Protein AF-A0A955Z9V7-F1 (afdb_monomer)

Foldseek 3Di:
DDPVDDPVNDDPDDDPPDDDDDDDDLQNDPVSLVVVLLVVLVCQLVPDFAKWWADPQLRDIHDGVHDPVNVLVVVVVSLVVQLVVLLVVLCVVQVVVLVVLVVVLVVLVVQLVVLVVVLVVLVVVVVPPDDDDDDDDPPDDDDDDDDDDPPDPVVVSVVVSVVSVVSSVVSVVSSVVSVVVSVVSVVVSVVSSVVSNPDDNSVPDDIDIDTGGADSVRDDDPDDHDDDDDDD

Solvent-accessible surface area (backbone atoms only — not comparable to full-atom values): 14233 Å² total; per-residue (Å²): 139,77,69,94,68,52,79,87,74,57,73,96,67,79,62,91,89,66,82,78,84,81,64,62,72,67,74,63,37,73,68,45,47,61,51,48,47,53,52,47,53,54,48,44,39,74,74,42,58,51,69,23,46,30,38,76,90,76,72,43,68,41,55,89,84,55,53,67,69,59,44,33,52,52,43,45,49,52,56,46,54,54,31,51,54,40,42,48,52,49,47,64,66,41,51,64,53,51,51,57,43,50,53,48,34,53,53,31,49,52,48,32,54,49,41,50,51,52,47,54,48,54,56,53,62,46,73,79,66,67,95,73,86,91,75,86,74,94,70,87,84,88,85,88,80,91,81,78,94,69,92,73,62,61,70,58,49,55,52,47,55,55,46,45,54,52,52,33,51,51,34,45,52,52,29,53,52,42,47,52,53,44,54,52,51,52,50,53,48,49,54,51,46,52,58,38,65,66,67,83,56,49,87,72,58,79,65,46,83,43,74,49,56,49,54,89,86,67,63,85,84,90,80,73,79,91,82,85,78,88,78,134

Structure (mmCIF, N/CA/C/O backbone):
data_AF-A0A955Z9V7-F1
#
_entry.id   AF-A0A955Z9V7-F1
#
loop_
_atom_site.group_PDB
_atom_site.id
_atom_site.type_symbol
_atom_site.label_atom_id
_atom_site.label_alt_id
_atom_site.label_comp_id
_atom_site.label_asym_id
_atom_site.label_entity_id
_atom_site.label_seq_id
_atom_site.pdbx_PDB_ins_code
_atom_site.Cartn_x
_atom_site.Cartn_y
_atom_site.Cartn_z
_atom_site.occupancy
_atom_site.B_iso_or_equiv
_atom_site.auth_seq_id
_atom_site.auth_comp_id
_atom_site.auth_asym_id
_atom_site.auth_atom_id
_atom_site.pdbx_PDB_model_num
ATOM 1 N N . TRP A 1 1 ? 17.899 8.033 -32.062 1.00 39.47 1 TRP A N 1
ATOM 2 C CA . TRP A 1 1 ? 18.417 7.803 -33.422 1.00 39.47 1 TRP A CA 1
ATOM 3 C C . TRP A 1 1 ? 17.527 6.792 -34.118 1.00 39.47 1 TRP A C 1
ATOM 5 O O . TRP A 1 1 ? 17.771 5.601 -34.023 1.00 39.47 1 TRP A O 1
ATOM 15 N N . VAL A 1 2 ? 16.467 7.263 -34.768 1.00 42.81 2 VAL A N 1
ATOM 16 C CA . VAL A 1 2 ? 15.769 6.484 -35.791 1.00 42.81 2 VAL A CA 1
ATOM 17 C C . VAL A 1 2 ? 15.951 7.304 -37.054 1.00 42.81 2 VAL A C 1
ATOM 19 O O . VAL A 1 2 ? 15.225 8.260 -37.296 1.00 42.81 2 VAL A O 1
ATOM 22 N N . SER A 1 3 ? 16.998 7.007 -37.821 1.00 51.91 3 SER A N 1
ATOM 23 C CA . SER A 1 3 ? 16.911 7.293 -39.247 1.00 51.91 3 SER A CA 1
ATOM 24 C C . SER A 1 3 ? 15.710 6.490 -39.739 1.00 51.91 3 SER A C 1
ATOM 26 O O . SER A 1 3 ? 15.678 5.286 -39.498 1.00 51.91 3 SER A O 1
ATOM 28 N N . GLY A 1 4 ? 14.730 7.110 -40.399 1.00 59.91 4 GLY A N 1
ATOM 29 C CA . GLY A 1 4 ? 13.539 6.439 -40.953 1.00 59.91 4 GLY A CA 1
ATOM 30 C C . GLY A 1 4 ? 13.832 5.374 -42.027 1.00 59.91 4 GLY A C 1
ATOM 31 O O . GLY A 1 4 ? 12.947 4.994 -42.783 1.00 59.91 4 GLY A O 1
ATOM 32 N N . LEU A 1 5 ? 15.073 4.897 -42.125 1.00 69.75 5 LEU A N 1
ATOM 33 C CA . LEU A 1 5 ? 15.491 3.762 -42.928 1.00 69.75 5 LEU A CA 1
ATOM 34 C C . LEU A 1 5 ? 15.534 2.511 -42.043 1.00 69.75 5 LEU A C 1
ATOM 36 O O . LEU A 1 5 ? 16.483 2.300 -41.288 1.00 69.75 5 LEU A O 1
ATOM 40 N N . ALA A 1 6 ? 14.497 1.684 -42.142 1.00 76.50 6 ALA A N 1
ATOM 41 C CA . ALA A 1 6 ? 14.527 0.324 -41.629 1.00 76.50 6 ALA A CA 1
ATOM 42 C C . ALA A 1 6 ? 15.306 -0.583 -42.596 1.00 76.50 6 ALA A C 1
ATOM 44 O O . ALA A 1 6 ? 15.448 -0.266 -43.774 1.00 76.50 6 ALA A O 1
ATOM 45 N N . ALA A 1 7 ? 15.779 -1.740 -42.123 1.00 77.69 7 ALA A N 1
ATOM 46 C CA . ALA A 1 7 ? 16.506 -2.690 -42.972 1.00 77.69 7 ALA A CA 1
ATOM 47 C C . ALA A 1 7 ? 15.694 -3.121 -44.210 1.00 77.69 7 ALA A C 1
ATOM 49 O O . ALA A 1 7 ? 16.264 -3.286 -45.279 1.00 77.69 7 ALA A O 1
ATOM 50 N N . HIS A 1 8 ? 14.366 -3.224 -44.091 1.00 80.44 8 HIS A N 1
ATOM 51 C CA . HIS A 1 8 ? 13.479 -3.553 -45.212 1.00 80.44 8 HIS A CA 1
ATOM 52 C C . HIS A 1 8 ? 13.287 -2.403 -46.218 1.00 80.44 8 HIS A C 1
ATOM 54 O O . HIS A 1 8 ? 12.743 -2.629 -47.290 1.00 80.44 8 HIS A O 1
ATOM 60 N N . HIS A 1 9 ? 13.730 -1.179 -45.904 1.00 80.50 9 HIS A N 1
ATOM 61 C CA . HIS A 1 9 ? 13.785 -0.074 -46.869 1.00 80.50 9 HIS A CA 1
ATOM 62 C C . HIS A 1 9 ? 15.030 -0.151 -47.774 1.00 80.50 9 HIS A C 1
ATOM 64 O O . HIS A 1 9 ? 15.176 0.666 -48.681 1.00 80.50 9 HIS A O 1
ATOM 70 N N . LEU A 1 10 ? 15.957 -1.081 -47.515 1.00 81.06 10 LEU A N 1
ATOM 71 C CA . LEU A 1 10 ? 17.170 -1.257 -48.310 1.00 81.06 10 LEU A CA 1
ATOM 72 C C . LEU A 1 10 ? 16.924 -2.277 -49.426 1.00 81.06 10 LEU A C 1
ATOM 74 O O . LEU A 1 10 ? 16.491 -3.396 -49.162 1.00 81.06 10 LEU A O 1
ATOM 78 N N . SER A 1 11 ? 17.253 -1.901 -50.662 1.00 80.25 11 SER A N 1
ATOM 79 C CA . SER A 1 11 ? 17.315 -2.833 -51.792 1.00 80.25 11 SER A CA 1
ATOM 80 C C . SER A 1 11 ? 18.667 -3.542 -51.813 1.00 80.25 11 SER A C 1
ATOM 82 O O . SER A 1 11 ? 19.709 -2.904 -51.642 1.00 80.25 11 SER A O 1
ATOM 84 N N . SER A 1 12 ? 18.656 -4.853 -52.055 1.00 80.25 12 SER A N 1
ATOM 85 C CA . SER A 1 12 ? 19.862 -5.628 -52.368 1.00 80.25 12 SER A CA 1
ATOM 86 C C . SER A 1 12 ? 20.331 -5.429 -53.809 1.00 80.25 12 SER A C 1
ATOM 88 O O . SER A 1 12 ? 21.481 -5.731 -54.119 1.00 80.25 12 SER A O 1
ATOM 90 N N . GLU A 1 13 ? 19.457 -4.922 -54.681 1.00 84.12 13 GLU A N 1
ATOM 91 C CA . GLU A 1 13 ? 19.758 -4.675 -56.087 1.00 84.12 13 GLU A CA 1
ATOM 92 C C . GLU A 1 13 ? 20.014 -3.188 -56.362 1.00 84.12 13 GLU A C 1
ATOM 94 O O . GLU A 1 13 ? 19.300 -2.320 -55.837 1.00 84.12 13 GLU A O 1
ATOM 99 N N . PRO A 1 14 ? 21.030 -2.872 -57.184 1.00 83.31 14 PRO A N 1
ATOM 100 C CA . PRO A 1 14 ? 21.334 -1.507 -57.579 1.00 83.31 14 PRO A CA 1
ATOM 101 C C . PRO A 1 14 ? 20.301 -0.970 -58.580 1.00 83.31 14 PRO A C 1
ATOM 103 O O . PRO A 1 14 ? 19.749 -1.716 -59.384 1.00 83.31 14 PRO A O 1
ATOM 106 N N . ALA A 1 15 ? 20.090 0.349 -58.596 1.00 84.31 15 ALA A N 1
ATOM 107 C CA . ALA A 1 15 ? 19.315 0.979 -59.665 1.00 84.31 15 ALA A CA 1
ATOM 108 C C . ALA A 1 15 ? 20.011 0.782 -61.035 1.00 84.31 15 ALA A C 1
ATOM 110 O O . ALA A 1 15 ? 21.248 0.772 -61.087 1.00 84.31 15 ALA A O 1
ATOM 111 N N . PRO A 1 16 ? 19.262 0.670 -62.150 1.00 85.94 16 PRO A N 1
ATOM 112 C CA . PRO A 1 16 ? 19.850 0.532 -63.480 1.00 85.94 16 PRO A CA 1
ATOM 113 C C . PRO A 1 16 ? 20.860 1.647 -63.782 1.00 85.94 16 PRO A C 1
ATOM 115 O O . PRO A 1 16 ? 20.573 2.828 -63.599 1.00 85.94 16 PRO A O 1
ATOM 118 N N . GLY A 1 17 ? 22.064 1.274 -64.222 1.00 85.88 17 GLY A N 1
ATOM 119 C CA . GLY A 1 17 ? 23.138 2.224 -64.538 1.00 85.88 17 GLY A CA 1
ATOM 120 C C . GLY A 1 17 ? 23.854 2.841 -63.327 1.00 85.88 17 GLY A C 1
ATOM 121 O O . GLY A 1 17 ? 24.733 3.686 -63.516 1.00 85.88 17 GLY A O 1
ATOM 122 N N . ALA A 1 18 ? 23.531 2.428 -62.095 1.00 85.88 18 ALA A N 1
ATOM 123 C CA . ALA A 1 18 ? 24.208 2.920 -60.901 1.00 85.88 18 ALA A CA 1
ATOM 124 C C . ALA A 1 18 ? 25.709 2.588 -60.923 1.00 85.88 18 ALA A C 1
ATOM 126 O O . ALA A 1 18 ? 26.124 1.463 -61.205 1.00 85.88 18 ALA A O 1
ATOM 127 N N . ARG A 1 19 ? 26.532 3.582 -60.579 1.00 86.00 19 ARG A N 1
ATOM 128 C CA . ARG A 1 19 ? 27.978 3.424 -60.393 1.00 86.00 19 ARG A CA 1
ATOM 129 C C . ARG A 1 19 ? 28.315 3.520 -58.914 1.00 86.00 19 ARG A C 1
ATOM 131 O O . ARG A 1 19 ? 27.796 4.377 -58.203 1.00 86.00 19 ARG A O 1
ATOM 138 N N . PHE A 1 20 ? 29.219 2.657 -58.469 1.00 86.69 20 PHE A N 1
ATOM 139 C CA . PHE A 1 20 ? 29.581 2.525 -57.064 1.00 86.69 20 PHE A CA 1
ATOM 140 C C . PHE A 1 20 ? 31.005 3.003 -56.826 1.00 86.69 20 PHE A C 1
ATOM 142 O O . PHE A 1 20 ? 31.918 2.721 -57.600 1.00 86.69 20 PHE A O 1
ATOM 149 N N . VAL A 1 21 ? 31.204 3.703 -55.712 1.00 89.31 21 VAL A N 1
ATOM 150 C CA . VAL A 1 21 ? 32.551 3.965 -55.205 1.00 89.31 21 VAL A CA 1
ATOM 151 C C . VAL A 1 21 ? 33.104 2.657 -54.648 1.00 89.31 21 VAL A C 1
ATOM 153 O O . VAL A 1 21 ? 32.452 2.031 -53.809 1.00 89.31 21 VAL A O 1
ATOM 156 N N . VAL A 1 22 ? 34.298 2.263 -55.097 1.00 88.56 22 VAL A N 1
ATOM 157 C CA . VAL A 1 22 ? 34.973 1.050 -54.618 1.00 88.56 22 VAL A CA 1
ATOM 158 C C . VAL A 1 22 ? 35.359 1.235 -53.145 1.00 88.56 22 VAL A C 1
ATOM 160 O O . VAL A 1 22 ? 36.094 2.179 -52.826 1.00 88.56 22 VAL A O 1
ATOM 163 N N . PRO A 1 23 ? 34.886 0.366 -52.234 1.00 88.50 23 PRO A N 1
ATOM 164 C CA . PRO A 1 23 ? 35.251 0.452 -50.831 1.00 88.50 23 PRO A CA 1
ATOM 165 C C . PRO A 1 23 ? 36.739 0.145 -50.659 1.00 88.50 23 PRO A C 1
ATOM 167 O O . PRO A 1 23 ? 37.291 -0.732 -51.319 1.00 88.50 23 PRO A O 1
ATOM 170 N N . LYS A 1 24 ? 37.401 0.869 -49.755 1.00 91.06 24 LYS A N 1
ATOM 171 C CA . LYS A 1 24 ? 38.828 0.692 -49.457 1.00 91.06 24 LYS A CA 1
ATOM 172 C C . LYS A 1 24 ? 39.034 0.208 -48.025 1.00 91.06 24 LYS A C 1
ATOM 174 O O . LYS A 1 24 ? 38.231 0.491 -47.134 1.00 91.06 24 LYS A O 1
ATOM 179 N N . GLY A 1 25 ? 40.150 -0.484 -47.800 1.00 92.19 25 GLY A N 1
ATOM 180 C CA . GLY A 1 25 ? 40.580 -0.914 -46.471 1.00 92.19 25 GLY A CA 1
ATOM 181 C C . GLY A 1 25 ? 39.544 -1.799 -45.776 1.00 92.19 25 GLY A C 1
ATOM 182 O O . GLY A 1 25 ? 39.013 -2.735 -46.370 1.00 92.19 25 GLY A O 1
ATOM 183 N N . ALA A 1 26 ? 39.234 -1.491 -44.514 1.00 90.31 26 ALA A N 1
ATOM 184 C CA . ALA A 1 26 ? 38.332 -2.302 -43.696 1.00 90.31 26 ALA A CA 1
ATOM 185 C C . ALA A 1 26 ? 36.910 -2.432 -44.277 1.00 90.31 26 ALA A C 1
ATOM 187 O O . ALA A 1 26 ? 36.264 -3.446 -44.024 1.00 90.31 26 ALA A O 1
ATOM 188 N N . LEU A 1 27 ? 36.450 -1.466 -45.085 1.00 90.31 27 LEU A N 1
ATOM 189 C CA . LEU A 1 27 ? 35.140 -1.497 -45.751 1.00 90.31 27 LEU A CA 1
ATOM 190 C C . LEU A 1 27 ? 35.046 -2.571 -46.848 1.00 90.31 27 LEU A C 1
ATOM 192 O O . LEU A 1 27 ? 33.950 -2.972 -47.213 1.00 90.31 27 LEU A O 1
ATOM 196 N N . ALA A 1 28 ? 36.176 -3.044 -47.378 1.00 90.00 28 ALA A N 1
ATOM 197 C CA . ALA A 1 28 ? 36.208 -4.102 -48.391 1.00 90.00 28 ALA A CA 1
ATOM 198 C C . ALA A 1 28 ? 36.307 -5.518 -47.787 1.00 90.00 28 ALA A C 1
ATOM 200 O O . ALA A 1 28 ? 36.283 -6.504 -48.516 1.00 90.00 28 ALA A O 1
ATOM 201 N N . SER A 1 29 ? 36.443 -5.643 -46.461 1.00 91.62 29 SER A N 1
ATOM 202 C CA . SER A 1 29 ? 36.695 -6.924 -45.791 1.00 91.62 29 SER A CA 1
ATOM 203 C C . SER A 1 29 ? 35.468 -7.426 -45.036 1.00 91.62 29 SER A C 1
ATOM 205 O O . SER A 1 29 ? 35.035 -6.814 -44.059 1.00 91.62 29 SER A O 1
ATOM 207 N N . ALA A 1 30 ? 34.964 -8.604 -45.411 1.00 88.31 30 ALA A N 1
ATOM 208 C CA . ALA A 1 30 ? 33.840 -9.259 -44.733 1.00 88.31 30 ALA A CA 1
ATOM 209 C C . ALA A 1 30 ? 34.104 -9.505 -43.230 1.00 88.31 30 ALA A C 1
ATOM 211 O O . ALA A 1 30 ? 33.204 -9.371 -42.398 1.00 88.31 30 ALA A O 1
ATOM 212 N N . LYS A 1 31 ? 35.360 -9.790 -42.849 1.00 92.19 31 LYS A N 1
ATOM 213 C CA . LYS A 1 31 ? 35.763 -10.001 -41.445 1.00 92.19 31 LYS A CA 1
ATOM 214 C C . LYS A 1 31 ? 35.558 -8.745 -40.586 1.00 92.19 31 LYS A C 1
ATOM 216 O O . LYS A 1 31 ? 35.252 -8.857 -39.393 1.00 92.19 31 LYS A O 1
ATOM 221 N N . SER A 1 32 ? 35.689 -7.558 -41.181 1.00 94.31 32 SER A N 1
ATOM 222 C CA . SER A 1 32 ? 35.440 -6.286 -40.495 1.00 94.31 32 SER A CA 1
ATOM 223 C C . SER A 1 32 ? 33.987 -6.178 -40.039 1.00 94.31 32 SER A C 1
ATOM 225 O O . SER A 1 32 ? 33.748 -5.853 -38.882 1.00 94.31 32 SER A O 1
ATOM 227 N N . TYR A 1 33 ? 33.018 -6.546 -40.883 1.00 94.00 33 TYR A N 1
ATOM 228 C CA . TYR A 1 33 ? 31.585 -6.465 -40.564 1.00 94.00 33 TYR A CA 1
ATOM 229 C C . TYR A 1 33 ? 31.176 -7.419 -39.439 1.00 94.00 33 TYR A C 1
ATOM 231 O O . TYR A 1 33 ? 30.422 -7.030 -38.545 1.00 94.00 33 TYR A O 1
ATOM 239 N N . ALA A 1 34 ? 31.731 -8.636 -39.408 1.00 92.31 34 ALA A N 1
ATOM 240 C CA . ALA A 1 34 ? 31.527 -9.557 -38.287 1.00 92.31 34 ALA A CA 1
ATOM 241 C C . ALA A 1 34 ? 32.064 -8.973 -36.965 1.00 92.31 34 ALA A C 1
ATOM 243 O O . ALA A 1 34 ? 31.435 -9.099 -35.912 1.00 92.31 34 ALA A O 1
ATOM 244 N N . THR A 1 35 ? 33.211 -8.291 -37.023 1.00 94.88 35 THR A N 1
ATOM 245 C CA . THR A 1 35 ? 33.812 -7.617 -35.863 1.00 94.88 35 THR A CA 1
ATOM 246 C C . THR A 1 35 ? 32.972 -6.417 -35.423 1.00 94.88 35 THR A C 1
ATOM 248 O O . THR A 1 35 ? 32.638 -6.294 -34.245 1.00 94.88 35 THR A O 1
ATOM 251 N N . TRP A 1 36 ? 32.559 -5.564 -36.361 1.00 95.75 36 TRP A N 1
ATOM 252 C CA . TRP A 1 36 ? 31.725 -4.395 -36.088 1.00 95.75 36 TRP A CA 1
ATOM 253 C C . TRP A 1 36 ? 30.358 -4.767 -35.535 1.00 95.75 36 TRP A C 1
ATOM 255 O O . TRP A 1 36 ? 29.892 -4.099 -34.623 1.00 95.75 36 TRP A O 1
ATOM 265 N N . THR A 1 37 ? 29.756 -5.862 -35.997 1.00 93.75 37 THR A N 1
ATOM 266 C CA . THR A 1 37 ? 28.487 -6.375 -35.458 1.00 93.75 37 THR A CA 1
ATOM 267 C C . THR A 1 37 ? 28.606 -6.697 -33.966 1.00 93.75 37 THR A C 1
ATOM 269 O O . THR A 1 37 ? 27.778 -6.259 -33.166 1.00 93.75 37 THR A O 1
ATOM 272 N N . LYS A 1 38 ? 29.678 -7.390 -33.557 1.00 92.44 38 LYS A N 1
ATOM 273 C CA . LYS A 1 38 ? 29.943 -7.702 -32.140 1.00 92.44 38 LYS A CA 1
ATOM 274 C C . LYS A 1 38 ? 30.221 -6.443 -31.317 1.00 92.44 38 LYS A C 1
ATOM 276 O O . LYS A 1 38 ? 29.689 -6.290 -30.213 1.00 92.44 38 LYS A O 1
ATOM 281 N N . SER A 1 39 ? 31.027 -5.529 -31.854 1.00 92.94 39 SER A N 1
ATOM 282 C CA . SER A 1 39 ? 31.324 -4.249 -31.204 1.00 92.94 39 SER A CA 1
ATOM 283 C C . SER A 1 39 ? 30.074 -3.383 -31.058 1.00 92.94 39 SER A C 1
ATOM 285 O O . SER A 1 39 ? 29.872 -2.781 -30.006 1.00 92.94 39 SER A O 1
ATOM 287 N N . PHE A 1 40 ? 29.198 -3.372 -32.062 1.00 92.75 40 PHE A N 1
ATOM 288 C CA . PHE A 1 40 ? 27.941 -2.634 -32.045 1.00 92.75 40 PHE A CA 1
ATOM 289 C C . PHE A 1 40 ? 26.967 -3.206 -31.014 1.00 92.75 40 PHE A C 1
ATOM 291 O O . PHE A 1 40 ? 26.458 -2.451 -30.192 1.00 92.75 40 PHE A O 1
ATOM 298 N N . ALA A 1 41 ? 26.790 -4.531 -30.955 1.00 91.38 41 ALA A N 1
ATOM 299 C CA . ALA A 1 41 ? 25.999 -5.170 -29.899 1.00 91.38 41 ALA A CA 1
ATOM 300 C C . ALA A 1 41 ? 26.537 -4.825 -28.497 1.00 91.38 41 ALA A C 1
ATOM 302 O O . ALA A 1 41 ? 25.783 -4.467 -27.589 1.00 91.38 41 ALA A O 1
ATOM 303 N N . THR A 1 42 ? 27.862 -4.852 -28.327 1.00 91.81 42 THR A N 1
ATOM 304 C CA . THR A 1 42 ? 28.513 -4.468 -27.066 1.00 91.81 42 THR A CA 1
ATOM 305 C C . THR A 1 42 ? 28.246 -3.002 -26.724 1.00 91.81 42 THR A C 1
ATOM 307 O O . THR A 1 42 ? 27.887 -2.685 -25.591 1.00 91.81 42 THR A O 1
ATOM 310 N N . TRP A 1 43 ? 28.369 -2.102 -27.697 1.00 92.38 43 TRP A N 1
ATOM 311 C CA . TRP A 1 43 ? 28.069 -0.685 -27.521 1.00 92.38 43 TRP A CA 1
ATOM 312 C C . TRP A 1 43 ? 26.601 -0.451 -27.144 1.00 92.38 43 TRP A C 1
ATOM 314 O O . TRP A 1 43 ? 26.339 0.297 -26.199 1.00 92.38 43 TRP A O 1
ATOM 324 N N . LEU A 1 44 ? 25.658 -1.144 -27.796 1.00 90.69 44 LEU A N 1
ATOM 325 C CA . LEU A 1 44 ? 24.228 -1.070 -27.490 1.00 90.69 44 LEU A CA 1
ATOM 326 C C . LEU A 1 44 ? 23.951 -1.447 -26.031 1.00 90.69 44 LEU A C 1
ATOM 328 O O . LEU A 1 44 ? 23.286 -0.699 -25.325 1.00 90.69 44 LEU A O 1
ATOM 332 N N . THR A 1 45 ? 24.532 -2.540 -25.532 1.00 90.12 45 THR A N 1
ATOM 333 C CA . THR A 1 45 ? 24.328 -2.955 -24.127 1.00 90.12 45 THR A CA 1
ATOM 334 C C . THR A 1 45 ? 24.910 -1.988 -23.097 1.00 90.12 45 THR A C 1
ATOM 336 O O . THR A 1 45 ? 24.422 -1.903 -21.970 1.00 90.12 45 THR A O 1
ATOM 339 N N . ARG A 1 46 ? 25.952 -1.236 -23.465 1.00 89.06 46 ARG A N 1
ATOM 340 C CA . ARG A 1 46 ? 26.613 -0.283 -22.563 1.00 89.06 46 ARG A CA 1
ATOM 341 C C . ARG A 1 46 ? 25.928 1.076 -22.538 1.00 89.06 46 ARG A C 1
ATOM 343 O O . ARG A 1 46 ? 25.866 1.693 -21.470 1.00 89.06 46 ARG A O 1
ATOM 350 N N . THR A 1 47 ? 25.466 1.535 -23.698 1.00 88.38 47 THR A N 1
ATOM 351 C CA . THR A 1 47 ? 25.019 2.918 -23.915 1.00 88.38 47 THR A CA 1
ATOM 352 C C . THR A 1 47 ? 23.512 3.061 -24.017 1.00 88.38 47 THR A C 1
ATOM 354 O O . THR A 1 47 ? 22.991 4.096 -23.618 1.00 88.38 47 THR A O 1
ATOM 357 N N . GLN A 1 48 ? 22.809 2.041 -24.510 1.00 88.81 48 GLN A N 1
ATOM 358 C CA . GLN A 1 48 ? 21.362 2.090 -24.657 1.00 88.81 48 GLN A CA 1
ATOM 359 C C . GLN A 1 48 ? 20.668 1.536 -23.417 1.00 88.81 48 GLN A C 1
ATOM 361 O O . GLN A 1 48 ? 21.184 0.681 -22.693 1.00 88.81 48 GLN A O 1
ATOM 366 N N . GLY A 1 49 ? 19.460 2.028 -23.188 1.00 88.31 49 GLY A N 1
ATOM 367 C CA . GLY A 1 49 ? 18.563 1.558 -22.152 1.00 88.31 49 GLY A CA 1
ATOM 368 C C . GLY A 1 49 ? 17.210 2.233 -22.295 1.00 88.31 49 GLY A C 1
ATOM 369 O O . GLY A 1 49 ? 17.085 3.258 -22.964 1.00 88.31 49 GLY A O 1
ATOM 370 N N . ILE A 1 50 ? 16.203 1.643 -21.666 1.00 90.12 50 ILE A N 1
ATOM 371 C CA . ILE A 1 50 ? 14.859 2.209 -21.617 1.00 90.12 50 ILE A CA 1
ATOM 372 C C . ILE A 1 50 ? 14.729 2.941 -20.289 1.00 90.12 50 ILE A C 1
ATOM 374 O O . ILE A 1 50 ? 14.938 2.349 -19.224 1.00 90.12 50 ILE A O 1
ATOM 378 N N . ALA A 1 51 ? 14.430 4.236 -20.362 1.00 91.56 51 ALA A N 1
ATOM 379 C CA . ALA A 1 51 ? 14.060 5.016 -19.195 1.00 91.56 51 ALA A CA 1
ATOM 380 C C . ALA A 1 51 ? 12.701 4.519 -18.693 1.00 91.56 51 ALA A C 1
ATOM 382 O O . ALA A 1 51 ? 11.743 4.422 -19.458 1.00 91.56 51 ALA A O 1
ATOM 383 N N . ARG A 1 52 ? 12.640 4.168 -17.413 1.00 95.25 52 ARG A N 1
ATOM 384 C CA . ARG A 1 52 ? 11.421 3.759 -16.717 1.00 95.25 52 ARG A CA 1
ATOM 385 C C . ARG A 1 52 ? 11.223 4.674 -15.524 1.00 95.25 52 ARG A C 1
ATOM 387 O O . ARG A 1 52 ? 12.192 5.189 -14.97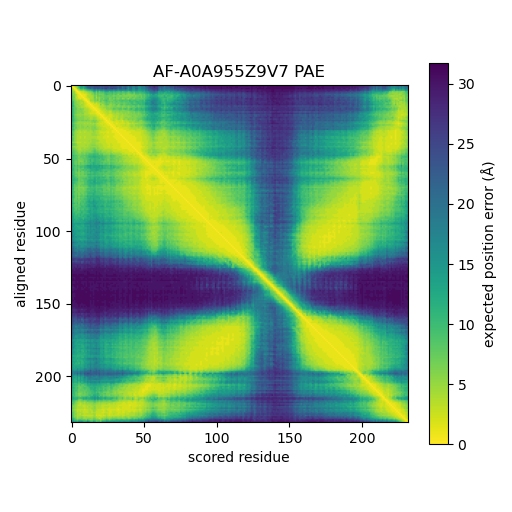1 1.00 95.25 52 ARG A O 1
ATOM 394 N N . LEU A 1 53 ? 9.979 4.849 -15.122 1.00 96.44 53 LEU A N 1
ATOM 395 C CA . LEU A 1 53 ? 9.628 5.615 -13.937 1.00 96.44 53 LEU A CA 1
ATOM 396 C C . LEU A 1 53 ? 9.555 4.667 -12.745 1.00 96.44 53 LEU A C 1
ATOM 398 O O . LEU A 1 53 ? 9.082 3.540 -12.870 1.00 96.44 53 LEU A O 1
ATOM 402 N N . LYS A 1 54 ? 10.029 5.103 -11.586 1.00 96.12 54 LYS A N 1
ATOM 403 C CA . LYS A 1 54 ? 9.994 4.337 -10.345 1.00 96.12 54 LYS A CA 1
ATOM 404 C C . LYS A 1 54 ? 9.295 5.150 -9.268 1.00 96.12 54 LYS A C 1
ATOM 406 O O . LYS A 1 54 ? 9.687 6.279 -8.985 1.00 96.12 54 LYS A O 1
ATOM 411 N N . SER A 1 55 ? 8.304 4.531 -8.637 1.00 95.94 55 SER A N 1
ATOM 412 C CA . SER A 1 55 ? 7.740 5.013 -7.383 1.00 95.94 55 SER A CA 1
ATOM 413 C C . SER A 1 55 ? 8.501 4.382 -6.225 1.00 95.94 55 SER A C 1
ATOM 415 O O . SER A 1 55 ? 8.560 3.156 -6.089 1.00 95.94 55 SER A O 1
ATOM 417 N N . LYS A 1 56 ? 9.094 5.219 -5.373 1.00 92.62 56 LYS A N 1
ATOM 418 C CA . LYS A 1 56 ? 9.731 4.749 -4.141 1.00 92.62 56 LYS A CA 1
ATOM 419 C C . LYS A 1 56 ? 8.695 4.398 -3.074 1.00 92.62 56 LYS A C 1
ATOM 421 O O . LYS A 1 56 ? 8.933 3.454 -2.326 1.00 92.62 56 LYS A O 1
ATOM 426 N N . ALA A 1 57 ? 7.573 5.121 -3.013 1.00 89.94 57 ALA A N 1
ATOM 427 C CA . ALA A 1 57 ? 6.547 4.897 -1.998 1.00 89.94 57 ALA A CA 1
ATOM 428 C C . ALA A 1 57 ? 5.842 3.548 -2.188 1.00 89.94 57 ALA A C 1
ATOM 430 O O . ALA A 1 57 ? 5.649 2.827 -1.214 1.00 89.94 57 ALA A O 1
ATOM 431 N N . PHE A 1 58 ? 5.532 3.187 -3.437 1.00 91.12 58 PHE A N 1
ATOM 432 C CA . PHE A 1 58 ? 4.846 1.932 -3.772 1.00 91.12 58 PHE A CA 1
ATOM 433 C C . PHE A 1 58 ? 5.798 0.815 -4.223 1.00 91.12 58 PHE A C 1
ATOM 435 O O . PHE A 1 58 ? 5.357 -0.287 -4.534 1.00 91.12 58 PHE A O 1
ATOM 442 N N . GLY A 1 59 ? 7.108 1.080 -4.311 1.00 92.88 59 GLY A N 1
ATOM 443 C CA . GLY A 1 59 ? 8.104 0.091 -4.748 1.00 92.88 59 GLY A CA 1
ATOM 444 C C . GLY A 1 59 ? 7.905 -0.413 -6.184 1.00 92.88 59 GLY A C 1
ATOM 445 O O . GLY A 1 59 ? 8.448 -1.454 -6.553 1.00 92.88 59 GLY A O 1
ATOM 446 N N . ALA A 1 60 ? 7.134 0.310 -6.996 1.00 94.88 60 ALA A N 1
ATOM 447 C CA . ALA A 1 60 ? 6.742 -0.090 -8.339 1.00 94.88 60 ALA A CA 1
ATOM 448 C C . ALA A 1 60 ? 7.590 0.606 -9.413 1.00 94.88 60 ALA A C 1
ATOM 450 O O . ALA A 1 60 ? 8.095 1.715 -9.223 1.00 94.88 60 ALA A O 1
ATOM 451 N N . VAL A 1 61 ? 7.720 -0.044 -10.571 1.00 96.31 61 VAL A N 1
ATOM 452 C CA . VAL A 1 61 ? 8.414 0.489 -11.752 1.00 96.31 61 VAL A CA 1
ATOM 453 C C . VAL A 1 61 ? 7.466 0.438 -12.952 1.00 96.31 61 VAL A C 1
ATOM 455 O O . VAL A 1 61 ? 6.722 -0.534 -13.107 1.00 96.31 61 VAL A O 1
ATOM 458 N N . SER A 1 62 ? 7.478 1.476 -13.788 1.00 96.94 62 SER A N 1
ATOM 459 C CA . SER A 1 62 ? 6.650 1.586 -14.993 1.00 96.94 62 SER A CA 1
ATOM 460 C C . SER A 1 62 ? 7.018 0.521 -16.014 1.00 96.94 62 SER A C 1
ATOM 462 O O . SER A 1 62 ? 8.176 0.134 -16.077 1.00 96.94 62 SER A O 1
ATOM 464 N N . GLU A 1 63 ? 6.113 0.056 -16.857 1.00 94.81 63 GLU A N 1
ATOM 465 C CA . GLU A 1 63 ? 6.467 -0.817 -17.979 1.00 94.81 63 GLU A CA 1
ATOM 466 C C . GLU A 1 63 ? 7.340 -0.083 -19.021 1.00 94.81 63 GLU A C 1
ATOM 468 O O . GLU A 1 63 ? 7.409 1.156 -19.031 1.00 94.81 63 GLU A O 1
ATOM 473 N N . PRO A 1 64 ? 8.080 -0.810 -19.881 1.00 90.81 64 PRO A N 1
ATOM 474 C CA . PRO A 1 64 ? 8.820 -0.196 -20.977 1.00 90.81 64 PRO A CA 1
ATOM 475 C C . PRO A 1 64 ? 7.894 0.630 -21.878 1.00 90.81 64 PRO A C 1
ATOM 477 O O . PRO A 1 64 ? 6.905 0.114 -22.389 1.00 90.81 64 PRO A O 1
ATOM 480 N N . ASN A 1 65 ? 8.243 1.899 -22.105 1.00 89.06 65 ASN A N 1
ATOM 481 C CA . ASN A 1 65 ? 7.447 2.855 -22.887 1.00 89.06 65 ASN A CA 1
ATOM 482 C C . ASN A 1 65 ? 6.031 3.126 -22.331 1.00 89.06 65 ASN A C 1
ATOM 484 O O . ASN A 1 65 ? 5.183 3.633 -23.063 1.00 89.06 65 ASN A O 1
ATOM 488 N N . GLU A 1 66 ? 5.768 2.818 -21.055 1.00 93.50 66 GLU A N 1
ATOM 489 C CA . GLU A 1 66 ? 4.516 3.190 -20.386 1.00 93.50 66 GLU A CA 1
ATOM 490 C C . GLU A 1 66 ? 4.451 4.721 -20.223 1.00 93.50 66 GLU A C 1
ATOM 492 O O . GLU A 1 66 ? 5.360 5.310 -19.627 1.00 93.50 66 GLU A O 1
ATOM 497 N N . PRO A 1 67 ? 3.394 5.390 -20.718 1.00 94.50 67 PRO A N 1
ATOM 498 C CA . PRO A 1 67 ? 3.158 6.799 -20.431 1.00 94.50 67 PRO A CA 1
ATOM 499 C C . PRO A 1 67 ? 3.019 7.039 -18.925 1.00 94.50 67 PRO A C 1
ATOM 501 O O . PRO A 1 67 ? 2.343 6.279 -18.232 1.00 94.50 67 PRO A O 1
ATOM 504 N N . GLU A 1 68 ? 3.571 8.148 -18.422 1.00 94.19 68 GLU A N 1
ATOM 505 C CA . GLU A 1 68 ? 3.509 8.489 -16.991 1.00 94.19 68 GLU A CA 1
ATOM 506 C C . GLU A 1 68 ? 2.078 8.451 -16.433 1.00 94.19 68 GLU A C 1
ATOM 508 O O . GLU A 1 68 ? 1.858 7.945 -15.337 1.00 94.19 68 GLU A O 1
ATOM 513 N N . ALA A 1 69 ? 1.090 8.923 -17.199 1.00 94.81 69 ALA A N 1
ATOM 514 C CA . ALA A 1 69 ? -0.313 8.909 -16.788 1.00 94.81 69 ALA A CA 1
ATOM 515 C C . ALA A 1 69 ? -0.855 7.487 -16.539 1.00 94.81 69 ALA A C 1
ATOM 517 O O . ALA A 1 69 ? -1.588 7.274 -15.574 1.00 94.81 69 ALA A O 1
ATOM 518 N N . GLN A 1 70 ? -0.472 6.510 -17.371 1.00 96.19 70 GLN A N 1
ATOM 519 C CA . GLN A 1 70 ? -0.862 5.108 -17.179 1.00 96.19 70 GLN A CA 1
ATOM 520 C C . GLN A 1 70 ? -0.174 4.521 -15.946 1.00 96.19 70 GLN A C 1
ATOM 522 O O . GLN A 1 70 ? -0.834 3.898 -15.111 1.00 96.19 70 GLN A O 1
ATOM 527 N N . PHE A 1 71 ? 1.115 4.824 -15.766 1.00 96.69 71 PHE A N 1
ATOM 528 C CA . PHE A 1 71 ? 1.844 4.387 -14.583 1.00 96.69 71 PHE A CA 1
ATOM 529 C C . PHE A 1 71 ? 1.232 4.961 -13.298 1.00 96.69 71 PHE A C 1
ATOM 531 O O . PHE A 1 71 ? 0.970 4.219 -12.354 1.00 96.69 71 PHE A O 1
ATOM 538 N N . ARG A 1 72 ? 0.903 6.258 -13.274 1.00 95.62 72 ARG A N 1
ATOM 539 C CA . ARG A 1 72 ? 0.216 6.900 -12.141 1.00 95.62 72 ARG A CA 1
ATOM 540 C C . ARG A 1 72 ? -1.167 6.315 -11.875 1.00 95.62 72 ARG A C 1
ATOM 542 O O . ARG A 1 72 ? -1.528 6.153 -10.713 1.00 95.62 72 ARG A O 1
ATOM 549 N N . ALA A 1 73 ? -1.926 5.947 -12.907 1.00 95.75 73 ALA A N 1
ATOM 550 C CA . ALA A 1 73 ? -3.205 5.261 -12.724 1.00 95.75 73 ALA A CA 1
ATOM 551 C C . ALA A 1 73 ? -3.025 3.897 -12.033 1.00 95.75 73 ALA A C 1
ATOM 553 O O . ALA A 1 73 ? -3.787 3.553 -11.128 1.00 95.75 73 ALA A O 1
ATOM 554 N N . ARG A 1 74 ? -1.975 3.149 -12.391 1.00 95.75 74 ARG A N 1
ATOM 555 C CA . ARG A 1 74 ? -1.629 1.883 -11.733 1.00 95.75 74 ARG A CA 1
ATOM 556 C C . ARG A 1 74 ? -1.169 2.082 -10.287 1.00 95.75 74 ARG A C 1
ATOM 558 O O . ARG A 1 74 ? -1.592 1.335 -9.410 1.00 95.75 74 ARG A O 1
ATOM 565 N N . LEU A 1 75 ? -0.376 3.118 -10.014 1.00 95.75 75 LEU A N 1
ATOM 566 C CA . LEU A 1 75 ? -0.012 3.505 -8.645 1.00 95.75 75 LEU A CA 1
ATOM 567 C C . LEU A 1 75 ? -1.248 3.904 -7.822 1.00 95.75 75 LEU A C 1
ATOM 569 O O . LEU A 1 75 ? -1.346 3.559 -6.649 1.00 95.75 75 LEU A O 1
ATOM 573 N N . ALA A 1 76 ? -2.226 4.574 -8.437 1.00 93.81 76 ALA A N 1
ATOM 574 C CA . ALA A 1 76 ? -3.486 4.923 -7.786 1.00 93.81 76 ALA A CA 1
ATOM 575 C C . ALA A 1 76 ? -4.327 3.699 -7.405 1.00 93.81 76 ALA A C 1
ATOM 577 O O . ALA A 1 76 ? -4.990 3.723 -6.365 1.00 93.81 76 ALA A O 1
ATOM 578 N N . LEU A 1 77 ? -4.291 2.638 -8.214 1.00 94.44 77 LEU A N 1
ATOM 579 C CA . LEU A 1 77 ? -4.915 1.360 -7.877 1.00 94.44 77 LEU A CA 1
ATOM 580 C C . LEU A 1 77 ? -4.196 0.689 -6.700 1.00 94.44 77 LEU A C 1
ATOM 582 O O . LEU A 1 77 ? -4.847 0.397 -5.701 1.00 94.44 77 LEU A O 1
ATOM 586 N N . LEU A 1 78 ? -2.866 0.564 -6.761 1.00 93.19 78 LEU A N 1
ATOM 587 C CA . LEU A 1 78 ? -2.058 0.005 -5.665 1.00 93.19 78 LEU A CA 1
ATOM 588 C C . LEU A 1 78 ? -2.306 0.743 -4.342 1.00 93.19 78 LEU A C 1
ATOM 590 O O . LEU A 1 78 ? -2.507 0.128 -3.302 1.00 93.19 78 LEU A O 1
ATOM 594 N N . ALA A 1 79 ? -2.391 2.072 -4.379 1.00 92.19 79 ALA A N 1
ATOM 595 C CA . ALA A 1 79 ? -2.677 2.874 -3.194 1.00 92.19 79 ALA A CA 1
ATOM 596 C C . ALA A 1 79 ? -4.091 2.679 -2.628 1.00 92.19 79 ALA A C 1
ATOM 598 O O . ALA A 1 79 ? -4.329 2.961 -1.452 1.00 92.19 79 ALA A O 1
ATOM 599 N N . ARG A 1 80 ? -5.066 2.276 -3.451 1.00 91.69 80 ARG A N 1
ATOM 600 C CA . ARG A 1 80 ? -6.404 1.893 -2.973 1.00 91.69 80 ARG A CA 1
ATOM 601 C C . ARG A 1 80 ? -6.338 0.532 -2.301 1.00 91.69 80 ARG A C 1
ATOM 603 O O . ARG A 1 80 ? -6.722 0.440 -1.144 1.00 91.69 80 ARG A O 1
ATOM 610 N N . GLU A 1 81 ? -5.754 -0.454 -2.971 1.00 92.56 81 GLU A N 1
ATOM 611 C CA . GLU A 1 81 ? -5.582 -1.810 -2.440 1.00 92.56 81 GLU A CA 1
ATOM 612 C C . GLU A 1 81 ? -4.823 -1.803 -1.103 1.00 92.56 81 GLU A C 1
ATOM 614 O O . GLU A 1 81 ? -5.267 -2.407 -0.128 1.00 92.56 81 GLU A O 1
ATOM 619 N N . ASP A 1 82 ? -3.737 -1.033 -1.009 1.00 90.56 82 ASP A N 1
ATOM 620 C CA . ASP A 1 82 ? -2.959 -0.872 0.220 1.00 90.56 82 ASP A CA 1
ATOM 621 C C . ASP A 1 82 ? -3.756 -0.211 1.352 1.00 90.56 82 ASP A C 1
ATOM 623 O O . ASP A 1 82 ? -3.553 -0.537 2.528 1.00 90.56 82 ASP A O 1
ATOM 627 N N . ARG A 1 83 ? -4.622 0.760 1.026 1.00 90.25 83 ARG A N 1
ATOM 628 C CA . ARG A 1 83 ? -5.506 1.410 2.008 1.00 90.25 83 ARG A CA 1
ATOM 629 C C . ARG A 1 83 ? -6.573 0.443 2.488 1.00 90.25 83 ARG A C 1
ATOM 631 O O . ARG A 1 83 ? -6.728 0.301 3.697 1.00 90.25 83 ARG A O 1
ATOM 638 N N . ASP A 1 84 ? -7.230 -0.255 1.573 1.00 92.19 84 ASP A N 1
ATOM 639 C CA . ASP A 1 84 ? -8.272 -1.225 1.897 1.00 92.19 84 ASP A CA 1
ATOM 640 C C . ASP A 1 84 ? -7.701 -2.345 2.776 1.00 92.19 84 ASP A C 1
ATOM 642 O O . ASP A 1 84 ? -8.215 -2.603 3.865 1.00 92.19 84 ASP A O 1
ATOM 646 N N . ALA A 1 85 ? -6.545 -2.904 2.405 1.00 92.50 85 ALA A N 1
ATOM 647 C CA . ALA A 1 85 ? -5.851 -3.913 3.201 1.00 92.50 85 ALA A CA 1
ATOM 648 C C . ALA A 1 85 ? -5.455 -3.403 4.600 1.00 92.50 85 ALA A C 1
ATOM 650 O O . ALA A 1 85 ? -5.566 -4.131 5.594 1.00 92.50 85 ALA A O 1
ATOM 651 N N . ALA A 1 86 ? -4.994 -2.152 4.714 1.00 92.12 86 ALA A N 1
ATOM 652 C CA . ALA A 1 86 ? -4.660 -1.555 6.005 1.00 92.12 86 ALA A CA 1
ATOM 653 C C . ALA A 1 86 ? -5.910 -1.341 6.875 1.00 92.12 86 ALA A C 1
ATOM 655 O O . ALA A 1 86 ? -5.899 -1.695 8.058 1.00 92.12 86 A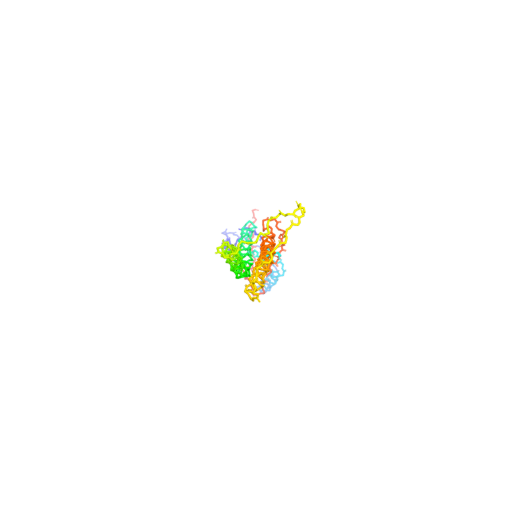LA A O 1
ATOM 656 N N . THR A 1 87 ? -6.991 -0.816 6.297 1.00 93.69 87 THR A N 1
ATOM 657 C CA . THR A 1 87 ? -8.278 -0.615 6.969 1.00 93.69 87 THR A CA 1
ATOM 658 C C . THR A 1 87 ? -8.884 -1.938 7.426 1.00 93.69 87 THR A C 1
ATOM 660 O O . THR A 1 87 ? -9.320 -2.035 8.574 1.00 93.69 87 THR A O 1
ATOM 663 N N . ASP A 1 88 ? -8.856 -2.975 6.593 1.00 94.62 88 ASP A N 1
ATOM 664 C CA . ASP A 1 88 ? -9.378 -4.295 6.947 1.00 94.62 88 ASP A CA 1
ATOM 665 C C . ASP A 1 88 ? -8.566 -4.953 8.059 1.00 94.62 88 ASP A C 1
ATOM 667 O O . ASP A 1 88 ? -9.139 -5.539 8.979 1.00 94.62 88 ASP A O 1
ATOM 671 N N . LYS A 1 89 ? -7.239 -4.782 8.063 1.00 95.19 89 LYS A N 1
ATOM 672 C CA . LYS A 1 89 ? -6.390 -5.250 9.165 1.00 95.19 89 LYS A CA 1
ATOM 673 C C . LYS A 1 89 ? -6.734 -4.560 10.486 1.00 95.19 89 LYS A C 1
ATOM 675 O O . LYS A 1 89 ? -6.774 -5.215 11.530 1.00 95.19 89 LYS A O 1
ATOM 680 N N . VAL A 1 90 ? -6.988 -3.249 10.457 1.00 95.12 90 VAL A N 1
ATOM 681 C CA . VAL A 1 90 ? -7.445 -2.504 11.640 1.00 95.12 90 VAL A CA 1
ATOM 682 C C . VAL A 1 90 ? -8.820 -3.009 12.071 1.00 95.12 90 VAL A C 1
ATOM 684 O O . VAL A 1 90 ? -8.989 -3.389 13.228 1.00 95.12 90 VAL A O 1
ATOM 687 N N . ARG A 1 91 ? -9.779 -3.111 11.147 1.00 93.62 91 ARG A N 1
ATOM 688 C CA . ARG A 1 91 ? -11.127 -3.620 11.421 1.00 93.62 91 ARG A CA 1
ATOM 689 C C . ARG A 1 91 ? -11.068 -4.996 12.082 1.00 93.62 91 ARG A C 1
ATOM 691 O O . ARG A 1 91 ? -11.555 -5.145 13.198 1.00 93.62 91 ARG A O 1
ATOM 698 N N . ALA A 1 92 ? -10.367 -5.953 11.480 1.00 94.94 92 ALA A N 1
ATOM 699 C CA . ALA A 1 92 ? -10.195 -7.298 12.024 1.00 94.94 92 ALA A CA 1
ATOM 700 C C . ALA A 1 92 ? -9.610 -7.293 13.450 1.00 94.94 92 ALA A C 1
ATOM 702 O O . ALA A 1 92 ? -10.083 -8.027 14.317 1.00 94.94 92 ALA A O 1
ATOM 703 N N . LYS A 1 93 ? -8.623 -6.426 13.728 1.00 94.88 93 LYS A N 1
ATOM 704 C CA . LYS A 1 93 ? -7.989 -6.311 15.053 1.00 94.88 93 LYS A CA 1
ATOM 705 C C . LYS A 1 93 ? -8.945 -5.798 16.138 1.00 94.88 93 LYS A C 1
ATOM 707 O O . LYS A 1 93 ? -8.831 -6.226 17.290 1.00 94.88 93 LYS A O 1
ATOM 712 N N . TYR A 1 94 ? -9.836 -4.863 15.806 1.00 95.81 94 TYR A N 1
ATOM 713 C CA . TYR A 1 94 ? -10.689 -4.188 16.792 1.00 95.81 94 TYR A CA 1
ATOM 714 C C . TYR A 1 94 ? -12.109 -4.760 16.878 1.00 95.81 94 TYR A C 1
ATOM 716 O O . TYR A 1 94 ? -12.690 -4.698 17.960 1.00 95.81 94 TYR A O 1
ATOM 724 N N . THR A 1 95 ? -12.648 -5.390 15.825 1.00 94.81 95 THR A N 1
ATOM 725 C CA . THR A 1 95 ? -14.018 -5.943 15.817 1.00 94.81 95 THR A CA 1
ATOM 726 C C . THR A 1 95 ? -14.265 -6.891 16.990 1.00 94.81 95 THR A C 1
ATOM 728 O O . THR A 1 95 ? -15.183 -6.661 17.775 1.00 94.81 95 THR A O 1
ATOM 731 N N . GLN A 1 96 ? -13.423 -7.913 17.176 1.00 94.94 96 GLN A N 1
ATOM 732 C CA . GLN A 1 96 ? -13.623 -8.892 18.252 1.00 94.94 96 GLN A CA 1
ATOM 733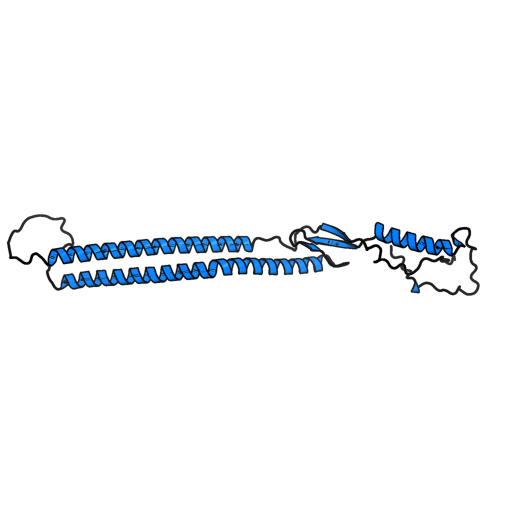 C C . GLN A 1 96 ? -13.482 -8.261 19.648 1.00 94.94 96 GLN A C 1
ATOM 735 O O . GLN A 1 96 ? -14.206 -8.623 20.580 1.00 94.94 96 GLN A O 1
ATOM 740 N N . LYS A 1 97 ? -12.569 -7.295 19.807 1.00 95.62 97 LYS A N 1
ATOM 741 C CA . LYS A 1 97 ? -12.334 -6.612 21.087 1.00 95.62 97 LYS A CA 1
ATOM 742 C C . LYS A 1 97 ? -13.509 -5.716 21.470 1.00 95.62 97 LYS A C 1
ATOM 744 O O . LYS A 1 97 ? -13.975 -5.790 22.605 1.00 95.62 97 LYS A O 1
ATOM 749 N N . LEU A 1 98 ? -14.005 -4.925 20.517 1.00 95.44 98 LEU A N 1
ATOM 750 C CA . LEU A 1 98 ? -15.170 -4.058 20.695 1.00 95.44 98 LEU A CA 1
ATOM 751 C C . LEU A 1 98 ? -16.428 -4.879 20.981 1.00 95.44 98 LEU A C 1
ATOM 753 O O . LEU A 1 98 ? -17.151 -4.559 21.917 1.00 95.44 98 LEU A O 1
ATOM 757 N N . GLN A 1 99 ? -16.649 -5.984 20.260 1.00 95.38 99 GLN A N 1
ATOM 758 C CA . GLN A 1 99 ? -17.764 -6.900 20.533 1.00 95.38 99 GLN A CA 1
ATOM 759 C C . GLN A 1 99 ? -17.687 -7.479 21.948 1.00 95.38 99 GLN A C 1
ATOM 761 O O . GLN A 1 99 ? -18.642 -7.374 22.715 1.00 95.38 99 GLN A O 1
ATOM 766 N N . THR A 1 100 ? -16.527 -8.020 22.330 1.00 96.88 100 THR A N 1
ATOM 767 C CA . THR A 1 100 ? -16.333 -8.621 23.658 1.00 96.88 100 THR A CA 1
ATOM 768 C C . THR A 1 100 ? -16.582 -7.607 24.774 1.00 96.88 100 THR A C 1
ATOM 770 O O . THR A 1 100 ? -17.223 -7.921 25.779 1.00 96.88 100 THR A O 1
ATOM 773 N N . LEU A 1 101 ? -16.068 -6.386 24.624 1.00 95.94 101 LEU A N 1
ATOM 774 C CA . LEU A 1 101 ? -16.201 -5.346 25.636 1.00 95.94 101 LEU A CA 1
ATOM 775 C C . LEU A 1 101 ? -17.612 -4.741 25.658 1.00 95.94 101 LEU A C 1
ATOM 777 O O . LEU A 1 101 ? -18.164 -4.541 26.738 1.00 95.94 101 LEU A O 1
ATOM 781 N N . GLY A 1 102 ? -18.237 -4.555 24.495 1.00 95.50 102 GLY A N 1
ATOM 782 C CA . GLY A 1 102 ? -19.632 -4.136 24.368 1.00 95.50 102 GLY A CA 1
ATOM 783 C C . GLY A 1 102 ? -20.609 -5.140 24.985 1.00 95.50 102 GLY A C 1
ATOM 784 O O . GLY A 1 102 ? -21.532 -4.748 25.699 1.00 95.50 102 GLY A O 1
ATOM 785 N N . ASP A 1 103 ? -20.375 -6.442 24.812 1.00 97.69 103 ASP A N 1
ATOM 786 C CA . ASP A 1 103 ? -21.169 -7.483 25.472 1.00 97.69 103 ASP A CA 1
ATOM 787 C C . ASP A 1 103 ? -20.988 -7.468 26.998 1.00 97.69 103 ASP A C 1
ATOM 789 O O . ASP A 1 103 ? -21.952 -7.682 27.737 1.00 97.69 103 ASP A O 1
ATOM 793 N N . ARG A 1 104 ? -19.779 -7.170 27.498 1.00 96.75 104 ARG A N 1
ATOM 794 C CA . ARG A 1 104 ? -19.533 -6.977 28.941 1.00 96.75 104 ARG A CA 1
ATOM 795 C C . ARG A 1 104 ? -20.271 -5.753 29.480 1.00 96.75 104 ARG A C 1
ATOM 797 O O . ARG A 1 104 ? -20.915 -5.872 30.519 1.00 96.75 104 ARG A O 1
ATOM 804 N N . VAL A 1 105 ? -20.239 -4.624 28.767 1.00 96.25 105 VAL A N 1
ATOM 805 C CA . VAL A 1 105 ? -21.016 -3.419 29.113 1.00 96.25 105 VAL A CA 1
ATOM 806 C C . VAL A 1 105 ? -22.510 -3.742 29.153 1.00 96.25 105 VAL A C 1
ATOM 808 O O . VAL A 1 105 ? -23.177 -3.416 30.133 1.00 96.25 105 VAL A O 1
ATOM 811 N N . ARG A 1 106 ? -23.037 -4.458 28.150 1.00 96.50 106 ARG A N 1
ATOM 812 C CA . ARG A 1 106 ? -24.452 -4.865 28.106 1.00 96.50 106 ARG A CA 1
ATOM 813 C C . ARG A 1 106 ? -24.832 -5.719 29.318 1.00 96.50 106 ARG A C 1
ATOM 815 O O . ARG A 1 106 ? -25.847 -5.458 29.959 1.00 96.50 106 ARG A O 1
ATOM 822 N N . LYS A 1 107 ? -24.005 -6.711 29.667 1.00 97.31 107 LYS A N 1
ATOM 823 C CA . LYS A 1 107 ? -24.218 -7.568 30.847 1.00 97.31 107 LYS A CA 1
ATOM 824 C C . LYS A 1 107 ? -24.144 -6.782 32.161 1.00 97.31 107 LYS A C 1
ATOM 826 O O . LYS A 1 107 ? -24.968 -7.017 33.042 1.00 97.31 107 LYS A O 1
ATOM 831 N N . ALA A 1 108 ? -23.205 -5.843 32.286 1.00 93.75 108 ALA A N 1
ATOM 832 C CA . ALA A 1 108 ? -23.080 -4.982 33.462 1.00 93.75 108 ALA A CA 1
ATOM 833 C C . ALA A 1 108 ? -24.284 -4.035 33.610 1.00 93.75 108 ALA A C 1
ATOM 835 O O . ALA A 1 108 ? -24.829 -3.912 34.703 1.00 93.75 108 ALA A O 1
ATOM 836 N N . ALA A 1 109 ? -24.772 -3.449 32.513 1.00 92.75 109 ALA A N 1
ATOM 837 C CA . ALA A 1 109 ? -25.972 -2.611 32.518 1.00 92.75 109 ALA A CA 1
ATOM 838 C C . ALA A 1 109 ? -27.219 -3.402 32.945 1.00 92.75 109 ALA A C 1
ATOM 840 O O . ALA A 1 109 ? -28.014 -2.932 33.759 1.00 92.75 109 ALA A O 1
ATOM 841 N N . GLN A 1 110 ? -27.356 -4.642 32.465 1.00 94.56 110 GLN A N 1
ATOM 842 C CA . GLN A 1 110 ? -28.410 -5.550 32.922 1.00 94.56 110 GLN A CA 1
ATOM 843 C C . GLN A 1 110 ? -28.285 -5.884 34.414 1.00 94.56 110 GLN A C 1
ATOM 845 O O . GLN A 1 110 ? -29.301 -5.962 35.097 1.00 94.56 110 GLN A O 1
ATO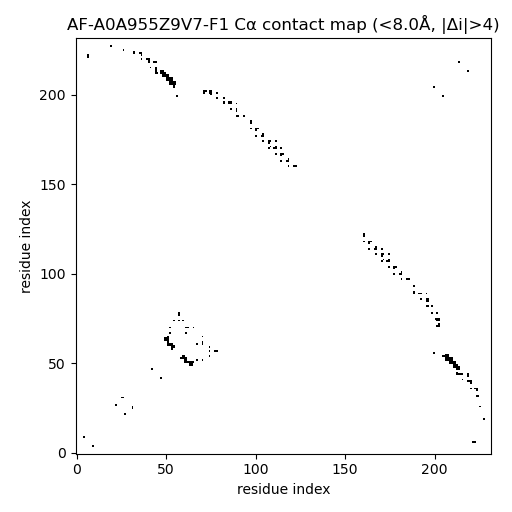M 850 N N . ALA A 1 111 ? -27.066 -6.072 34.935 1.00 92.44 111 ALA A N 1
ATOM 851 C CA . ALA A 1 111 ? -26.847 -6.305 36.363 1.00 92.44 111 ALA A CA 1
ATOM 852 C C . ALA A 1 111 ? -27.275 -5.094 37.204 1.00 92.44 111 ALA A C 1
ATOM 854 O O . ALA A 1 111 ? -28.058 -5.263 38.130 1.00 92.44 111 ALA A O 1
ATOM 855 N N . VAL A 1 112 ? -26.879 -3.874 36.819 1.00 90.94 112 VAL A N 1
ATOM 856 C CA . VAL A 1 112 ? -27.331 -2.633 37.477 1.00 90.94 112 VAL A CA 1
ATOM 857 C C . VAL A 1 112 ? -28.857 -2.528 37.484 1.00 90.94 112 VAL A C 1
ATOM 859 O O . VAL A 1 112 ? -29.446 -2.163 38.500 1.00 90.94 112 VAL A O 1
ATOM 862 N N . SER A 1 113 ? -29.511 -2.866 36.369 1.00 89.31 113 SER A N 1
ATOM 863 C CA . SER A 1 113 ? -30.973 -2.839 36.293 1.00 89.31 113 SER A CA 1
ATOM 864 C C . SER A 1 113 ? -31.633 -3.861 37.224 1.00 89.31 113 SER A C 1
ATOM 866 O O . SER A 1 113 ? -32.670 -3.544 37.802 1.00 89.31 113 SER A O 1
ATOM 868 N N . ARG A 1 114 ? -31.055 -5.062 37.374 1.00 90.00 114 ARG A N 1
ATOM 869 C CA . ARG A 1 114 ? -31.543 -6.095 38.305 1.00 90.00 114 ARG A CA 1
ATOM 870 C C . ARG A 1 114 ? -31.397 -5.652 39.761 1.00 90.00 114 ARG A C 1
ATOM 872 O O . ARG A 1 114 ? -32.393 -5.614 40.474 1.00 90.00 114 ARG A O 1
ATOM 879 N N . GLU A 1 115 ? -30.205 -5.208 40.160 1.00 86.56 115 GLU A N 1
ATOM 880 C CA . GLU A 1 115 ? -29.930 -4.723 41.525 1.00 86.56 115 GLU A CA 1
ATOM 881 C C . GLU A 1 115 ? -30.839 -3.542 41.906 1.00 86.56 115 GLU A C 1
ATOM 883 O O . GLU A 1 115 ? -31.345 -3.446 43.025 1.00 86.56 115 GLU A O 1
ATOM 888 N N . HIS A 1 116 ? -31.120 -2.649 40.951 1.00 80.94 116 HIS A N 1
ATOM 889 C CA . HIS A 1 116 ? -32.042 -1.541 41.182 1.00 80.94 116 HIS A CA 1
ATOM 890 C C . HIS A 1 116 ? -33.482 -2.021 41.442 1.00 80.94 116 HIS A C 1
ATOM 892 O O . HIS A 1 116 ? -34.154 -1.483 42.331 1.00 80.94 116 HIS A O 1
ATOM 898 N N . GLN A 1 117 ? -33.963 -3.017 40.692 1.00 84.31 117 GLN A N 1
ATOM 899 C CA . GLN A 1 117 ? -35.289 -3.607 40.901 1.00 84.31 117 GLN A CA 1
ATOM 900 C C . GLN A 1 117 ? -35.378 -4.326 42.253 1.00 84.31 117 GLN A C 1
ATOM 902 O O . GLN A 1 117 ? -36.373 -4.160 42.958 1.00 84.31 117 GLN A O 1
ATOM 907 N N . GLU A 1 118 ? -34.335 -5.058 42.652 1.00 80.25 118 GLU A N 1
ATOM 908 C CA . GLU A 1 118 ? -34.272 -5.739 43.951 1.00 80.25 118 GLU A CA 1
ATOM 909 C C . GLU A 1 118 ? -34.308 -4.759 45.130 1.00 80.25 118 GLU A C 1
ATOM 911 O O . GLU A 1 118 ? -35.073 -4.971 46.072 1.00 80.25 118 GLU A O 1
ATOM 916 N N . LEU A 1 119 ? -33.569 -3.646 45.051 1.00 72.62 119 LEU A N 1
ATOM 917 C CA . LEU A 1 119 ? -33.659 -2.548 46.023 1.00 72.62 119 LEU A CA 1
ATOM 918 C C . LEU A 1 119 ? -35.064 -1.951 46.103 1.00 72.62 119 LEU A C 1
ATOM 920 O O . LEU A 1 119 ? -35.573 -1.720 47.200 1.00 72.62 119 LEU A O 1
ATOM 924 N N . SER A 1 120 ? -35.699 -1.697 44.954 1.00 72.69 120 SER A N 1
ATOM 925 C CA . SER A 1 120 ? -37.053 -1.133 44.915 1.00 72.69 120 SER A CA 1
ATOM 926 C C . SER A 1 120 ? -38.073 -2.078 45.554 1.00 72.69 120 SER A C 1
ATOM 928 O O . SER A 1 120 ? -38.920 -1.635 46.329 1.00 72.69 120 SER A O 1
ATOM 930 N N . ASN A 1 121 ? -37.966 -3.382 45.292 1.00 67.31 121 ASN A N 1
ATOM 931 C CA . ASN A 1 121 ? -38.833 -4.391 45.895 1.00 67.31 121 ASN A CA 1
ATOM 932 C C . ASN A 1 121 ? -38.572 -4.541 47.402 1.00 67.31 121 ASN A C 1
ATOM 934 O O . ASN A 1 121 ? -39.524 -4.549 48.173 1.00 67.31 121 ASN A O 1
ATOM 938 N N . ALA A 1 122 ? -37.311 -4.539 47.848 1.00 61.88 122 ALA A N 1
ATOM 939 C CA . ALA A 1 122 ? -36.970 -4.583 49.272 1.00 61.88 122 ALA A CA 1
ATOM 940 C C . ALA A 1 122 ? -37.496 -3.362 50.053 1.00 61.88 122 ALA A C 1
ATOM 942 O O . ALA A 1 122 ? -37.907 -3.494 51.207 1.00 61.88 122 ALA A O 1
ATOM 943 N N . GLN A 1 123 ? -37.532 -2.181 49.423 1.00 60.66 123 GLN A N 1
ATOM 944 C CA . GLN A 1 123 ? -38.163 -0.983 49.991 1.00 60.66 123 GLN A CA 1
ATOM 945 C C . GLN A 1 123 ? -39.693 -1.107 50.072 1.00 60.66 123 GLN A C 1
ATOM 947 O O . GLN A 1 123 ? -40.285 -0.643 51.046 1.00 60.66 123 GLN A O 1
ATOM 952 N N . ARG A 1 124 ? -40.341 -1.760 49.096 1.00 55.28 124 ARG A N 1
ATOM 953 C CA . ARG A 1 124 ? -41.790 -2.038 49.134 1.00 55.28 124 ARG A CA 1
ATOM 954 C C . ARG A 1 124 ? -42.154 -3.099 50.175 1.00 55.28 124 ARG A C 1
ATOM 956 O O . ARG A 1 124 ? -43.120 -2.908 50.904 1.00 55.28 124 ARG A O 1
ATOM 963 N N . ASP A 1 125 ? -41.364 -4.162 50.315 1.00 51.16 125 ASP A N 1
ATOM 964 C CA . ASP A 1 125 ? -41.577 -5.209 51.329 1.00 51.16 125 ASP A CA 1
ATOM 965 C C . ASP A 1 125 ? -41.374 -4.687 52.762 1.00 51.16 125 ASP A C 1
ATOM 967 O O . ASP A 1 125 ? -41.973 -5.193 53.716 1.00 51.16 125 ASP A O 1
ATOM 971 N N . ALA A 1 126 ? -40.565 -3.636 52.931 1.00 51.03 126 ALA A N 1
ATOM 972 C CA . ALA A 1 126 ? -40.454 -2.905 54.191 1.00 51.03 126 ALA A CA 1
ATOM 973 C C . ALA A 1 126 ? -41.714 -2.072 54.515 1.00 51.03 126 ALA A C 1
ATOM 975 O O . ALA A 1 126 ? -41.955 -1.778 55.683 1.00 51.03 126 ALA A O 1
ATOM 976 N N . ALA A 1 127 ? -42.552 -1.746 53.524 1.00 42.88 127 ALA A N 1
ATOM 977 C CA . ALA A 1 127 ? -43.752 -0.928 53.704 1.00 42.88 127 ALA A CA 1
ATOM 978 C C . ALA A 1 127 ? -44.992 -1.710 54.191 1.00 42.88 127 ALA A C 1
ATOM 980 O O . ALA A 1 127 ? -45.990 -1.091 54.550 1.00 42.88 127 ALA A O 1
ATOM 981 N N . LEU A 1 128 ? -44.942 -3.048 54.261 1.00 41.50 128 LEU A N 1
ATOM 982 C CA . LEU A 1 128 ? -46.072 -3.890 54.701 1.00 41.50 128 LEU A CA 1
ATOM 983 C C . LEU A 1 128 ? -45.851 -4.603 56.047 1.00 41.50 128 LEU A C 1
ATOM 985 O O . LEU A 1 128 ? -46.712 -5.348 56.506 1.00 41.50 128 LEU A O 1
ATOM 989 N N . GLY A 1 129 ? -44.727 -4.361 56.722 1.00 46.31 129 GLY A N 1
ATOM 990 C CA . GLY A 1 129 ? -44.420 -5.004 57.999 1.00 46.31 129 GLY A CA 1
ATOM 991 C C . GLY A 1 129 ? -43.540 -4.140 58.884 1.00 46.31 129 GLY A C 1
ATOM 992 O O . GLY A 1 129 ? -42.338 -4.379 58.974 1.00 46.31 129 GLY A O 1
ATOM 993 N N . GLY A 1 130 ? -44.162 -3.171 59.555 1.00 40.22 130 GLY A N 1
ATOM 994 C CA . GLY A 1 130 ? -43.530 -2.327 60.567 1.00 40.22 130 GLY A CA 1
ATOM 995 C C . GLY A 1 130 ? -43.237 -0.924 60.057 1.00 40.22 130 GLY A C 1
ATOM 996 O O . GLY A 1 130 ? -42.167 -0.657 59.520 1.00 40.22 130 GLY A O 1
ATOM 997 N N . GLY A 1 131 ? -44.181 -0.009 60.279 1.00 46.22 131 GLY A N 1
ATOM 998 C CA . GLY A 1 131 ? -43.898 1.414 60.193 1.00 46.22 131 GLY A CA 1
ATOM 999 C C . GLY A 1 131 ? -42.781 1.785 61.168 1.00 46.22 131 GLY A C 1
ATOM 1000 O O . GLY A 1 131 ? -42.934 1.638 62.376 1.00 46.22 131 GLY A O 1
ATOM 1001 N N . ALA A 1 132 ? -41.662 2.265 60.641 1.00 43.00 132 ALA A N 1
ATOM 1002 C CA . ALA A 1 132 ? -40.728 3.122 61.355 1.00 43.00 132 ALA A CA 1
ATOM 1003 C C . ALA A 1 132 ? -39.946 3.924 60.315 1.00 43.00 132 ALA A C 1
ATOM 1005 O O . ALA A 1 132 ? -39.163 3.393 59.530 1.00 43.00 132 ALA A O 1
ATOM 1006 N N . ALA A 1 133 ? -40.261 5.211 60.297 1.00 49.78 133 ALA A N 1
ATOM 1007 C CA . ALA A 1 133 ? -39.719 6.252 59.453 1.00 49.78 133 ALA A CA 1
ATOM 1008 C C . ALA A 1 133 ? -38.189 6.279 59.417 1.00 49.78 133 ALA A C 1
ATOM 1010 O O . ALA A 1 133 ? -37.568 6.218 60.471 1.00 49.78 133 ALA A O 1
ATOM 1011 N N . ILE A 1 134 ? -37.624 6.554 58.236 1.00 41.59 134 ILE A N 1
ATOM 1012 C CA . ILE A 1 134 ? -36.569 7.569 58.101 1.00 41.59 134 ILE A CA 1
ATOM 1013 C C . ILE A 1 134 ? -36.810 8.337 56.793 1.00 41.59 134 ILE A C 1
ATOM 1015 O O . ILE A 1 134 ? -36.181 8.097 55.768 1.00 41.59 134 ILE A O 1
ATOM 1019 N N . VAL A 1 135 ? -37.746 9.282 56.849 1.00 43.31 135 VAL A N 1
ATOM 1020 C CA . VAL A 1 135 ? -37.699 10.507 56.046 1.00 43.31 135 VAL A CA 1
ATOM 1021 C C . VAL A 1 135 ? -37.791 11.655 57.045 1.00 43.31 135 VAL A C 1
ATOM 1023 O O . VAL A 1 135 ? -38.774 11.759 57.767 1.00 43.31 135 VAL A O 1
ATOM 1026 N N . GLY A 1 136 ? -36.724 12.455 57.107 1.00 43.28 136 GLY A N 1
ATOM 1027 C CA . GLY A 1 136 ? -36.706 13.841 57.581 1.00 43.28 136 GLY A CA 1
ATOM 1028 C C . GLY A 1 136 ? -37.253 14.133 58.980 1.00 43.28 136 GLY A C 1
ATOM 1029 O O . GLY A 1 136 ? -38.416 14.485 59.126 1.00 43.28 136 GLY A O 1
ATOM 1030 N N . ALA A 1 137 ? -36.373 14.157 59.982 1.00 38.16 137 ALA A N 1
ATOM 1031 C CA . ALA A 1 137 ? -36.610 14.908 61.215 1.00 38.16 137 ALA A CA 1
ATOM 1032 C C . ALA A 1 137 ? -35.356 15.707 61.607 1.00 38.16 137 ALA A C 1
ATOM 1034 O O . ALA A 1 137 ? -34.647 15.381 62.555 1.00 38.16 137 ALA A O 1
ATOM 1035 N N . PHE A 1 138 ? -35.102 16.796 60.879 1.00 39.59 138 PHE A N 1
ATOM 1036 C CA . PHE A 1 138 ? -34.712 18.032 61.556 1.00 39.59 138 PHE A CA 1
ATOM 1037 C C . PHE A 1 138 ? -35.993 18.555 62.205 1.00 39.59 138 PHE A C 1
ATOM 1039 O O . PHE A 1 138 ? -36.807 19.111 61.492 1.00 39.59 138 PHE A O 1
ATOM 1046 N N . PHE A 1 139 ? -36.226 18.245 63.480 1.00 37.75 139 PHE A N 1
ATOM 1047 C CA . PHE A 1 139 ? -37.020 18.986 64.477 1.00 37.75 139 PHE A CA 1
ATOM 1048 C C . PHE A 1 139 ? -37.254 18.039 65.660 1.00 37.75 139 PHE A C 1
ATOM 1050 O O . PHE A 1 139 ? -37.697 16.905 65.502 1.00 37.75 139 PHE A O 1
ATOM 1057 N N . GLY A 1 140 ? -36.826 18.479 66.841 1.00 41.09 140 GLY A N 1
ATOM 1058 C CA . GLY A 1 140 ? -36.650 17.622 68.001 1.00 41.09 140 GLY A CA 1
ATOM 1059 C C . GLY A 1 140 ? -37.898 17.349 68.841 1.00 41.09 140 GLY A C 1
ATOM 1060 O O . GLY A 1 140 ? -38.994 17.831 68.578 1.00 41.09 140 GLY A O 1
ATOM 1061 N N . ARG A 1 141 ? -37.594 16.659 69.948 1.00 40.47 141 ARG A N 1
ATOM 1062 C CA . ARG A 1 141 ? -38.331 16.514 71.213 1.00 40.47 141 ARG A CA 1
ATOM 1063 C C . ARG A 1 141 ? -39.279 15.305 71.358 1.00 40.47 141 ARG A C 1
ATOM 1065 O O . ARG A 1 141 ? -40.398 15.280 70.876 1.00 40.47 141 ARG A O 1
ATOM 1072 N N . SER A 1 142 ? -38.763 14.355 72.147 1.00 49.34 142 SER A N 1
ATOM 1073 C CA . SER A 1 142 ? -39.393 13.446 73.126 1.00 49.34 142 SER A CA 1
ATOM 1074 C C . SER A 1 142 ? -40.777 12.828 72.862 1.00 49.34 142 SER A C 1
ATOM 1076 O O . SER A 1 142 ? -41.784 13.522 72.952 1.00 49.34 142 SER A O 1
ATOM 1078 N N . ALA A 1 143 ? -40.828 11.491 72.844 1.00 36.22 143 ALA A N 1
ATOM 1079 C CA . ALA A 1 143 ? -41.810 10.710 73.608 1.00 36.22 143 ALA A CA 1
ATOM 1080 C C . ALA A 1 143 ? -41.327 9.258 73.794 1.00 36.22 143 ALA A C 1
ATOM 1082 O O . ALA A 1 143 ? -40.909 8.589 72.853 1.00 36.22 143 ALA A O 1
ATOM 1083 N N . VAL A 1 144 ? -41.375 8.795 75.040 1.00 45.97 144 VAL A N 1
ATOM 1084 C CA . VAL A 1 144 ? -41.083 7.430 75.498 1.00 45.97 144 VAL A CA 1
ATOM 1085 C C . VAL A 1 144 ? -42.374 6.609 75.459 1.00 45.97 144 VAL A C 1
ATOM 1087 O O . VAL A 1 144 ? -43.384 7.112 75.933 1.00 45.97 144 VAL A O 1
ATOM 1090 N N . SER A 1 145 ? -42.337 5.345 75.013 1.00 36.34 145 SER A N 1
ATOM 1091 C CA . SER A 1 145 ? -43.023 4.219 75.688 1.00 36.34 145 SER A CA 1
ATOM 1092 C C . SER A 1 145 ? -42.838 2.878 74.956 1.00 36.34 145 SER A C 1
ATOM 1094 O O . SER A 1 145 ? -43.350 2.666 73.864 1.00 36.34 145 SER A O 1
ATOM 1096 N N . ARG A 1 146 ? -42.115 1.985 75.641 1.00 43.16 146 ARG A N 1
ATOM 1097 C CA . ARG A 1 146 ? -42.137 0.507 75.682 1.00 43.16 146 ARG A CA 1
ATOM 1098 C C . ARG A 1 146 ? -43.153 -0.226 74.785 1.00 43.16 146 ARG A C 1
ATOM 1100 O O . ARG A 1 146 ? -44.346 0.000 74.929 1.00 43.16 146 ARG A O 1
ATOM 1107 N N . LEU A 1 147 ? -42.675 -1.251 74.063 1.00 36.38 147 LEU A N 1
ATOM 1108 C CA . LEU A 1 147 ? -43.313 -2.576 73.946 1.00 36.38 147 LEU A CA 1
ATOM 1109 C C . LEU A 1 147 ? -42.316 -3.635 73.411 1.00 36.38 147 LEU A C 1
ATOM 1111 O O . LEU A 1 147 ? -41.759 -3.501 72.329 1.00 36.38 147 LEU A O 1
ATOM 1115 N N . ALA A 1 148 ? -42.101 -4.653 74.250 1.00 35.28 148 ALA A N 1
ATOM 1116 C CA . ALA A 1 148 ? -41.861 -6.077 73.986 1.00 35.28 148 ALA A CA 1
ATOM 1117 C C . ALA A 1 148 ? -40.945 -6.550 72.827 1.00 35.28 148 ALA A C 1
ATOM 1119 O O . ALA A 1 148 ? -41.273 -6.486 71.648 1.00 35.28 148 ALA A O 1
ATOM 1120 N N . THR A 1 149 ? -39.834 -7.182 73.231 1.00 40.81 149 THR A N 1
ATOM 1121 C CA . THR A 1 149 ? -39.355 -8.504 72.767 1.00 40.81 149 THR A CA 1
ATOM 1122 C C . THR A 1 149 ? -39.824 -8.983 71.386 1.00 40.81 149 THR A C 1
ATOM 1124 O O . THR A 1 149 ? -40.767 -9.756 71.252 1.00 40.81 149 THR A O 1
ATOM 1127 N N . GLY A 1 150 ? -39.054 -8.597 70.371 1.00 39.91 150 GLY A N 1
ATOM 1128 C CA . GLY A 1 150 ? -39.027 -9.185 69.027 1.00 39.91 150 GLY A CA 1
ATOM 1129 C C . GLY A 1 150 ? -37.673 -8.931 68.351 1.00 39.91 150 GLY A C 1
ATOM 1130 O O . GLY A 1 150 ? -37.586 -8.685 67.151 1.00 39.91 150 GLY A O 1
ATOM 1131 N N . ALA A 1 151 ? -36.597 -8.881 69.138 1.00 42.88 151 ALA A N 1
ATOM 1132 C CA . ALA A 1 151 ? -35.286 -8.400 68.713 1.00 42.88 151 ALA A CA 1
ATOM 1133 C C . ALA A 1 151 ? -34.426 -9.531 68.123 1.00 42.88 151 ALA A C 1
ATOM 1135 O O . ALA A 1 151 ? -33.478 -10.002 68.738 1.00 42.88 151 ALA A O 1
ATOM 1136 N N . ALA A 1 152 ? -34.764 -9.972 66.913 1.00 42.69 152 ALA A N 1
ATOM 1137 C CA . ALA A 1 152 ? -33.841 -10.732 66.055 1.00 42.69 152 ALA A CA 1
ATOM 1138 C C . ALA A 1 152 ? -34.099 -10.530 64.547 1.00 42.69 152 ALA A C 1
ATOM 1140 O O . ALA A 1 152 ? -33.272 -10.903 63.712 1.00 42.69 152 ALA A O 1
ATOM 1141 N N . THR A 1 153 ? -35.226 -9.920 64.167 1.00 48.91 153 THR A N 1
ATOM 1142 C CA . THR A 1 153 ? -35.680 -9.841 62.767 1.00 48.91 153 THR A CA 1
ATOM 1143 C C . THR A 1 153 ? -35.581 -8.444 62.147 1.00 48.91 153 THR A C 1
ATOM 1145 O O . THR A 1 153 ? -35.551 -8.343 60.922 1.00 48.91 153 THR A O 1
ATOM 1148 N N . THR A 1 154 ? -35.431 -7.377 62.938 1.00 48.03 154 THR A N 1
ATOM 1149 C CA . THR A 1 154 ? -35.329 -5.984 62.451 1.00 48.03 154 THR A CA 1
ATOM 1150 C C . THR A 1 154 ? -33.888 -5.540 62.162 1.00 48.03 154 THR A C 1
ATOM 1152 O O . THR A 1 154 ? -33.643 -4.932 61.121 1.00 48.03 154 THR A O 1
ATOM 1155 N N . ALA A 1 155 ? -32.898 -5.960 62.962 1.00 48.19 155 ALA A N 1
ATOM 1156 C CA . ALA A 1 155 ? -31.475 -5.704 62.678 1.00 48.19 155 ALA A CA 1
ATOM 1157 C C . ALA A 1 155 ? -30.982 -6.415 61.398 1.00 48.19 155 ALA A C 1
ATOM 1159 O O . ALA A 1 155 ? -30.223 -5.852 60.609 1.00 48.19 155 ALA A O 1
ATOM 1160 N N . ARG A 1 156 ? -31.481 -7.634 61.130 1.00 53.22 156 ARG A N 1
ATOM 1161 C CA . ARG A 1 156 ? -31.175 -8.380 59.894 1.00 53.22 156 ARG A CA 1
ATOM 1162 C C . ARG A 1 156 ? -31.755 -7.715 58.640 1.00 53.22 156 ARG A C 1
ATOM 1164 O O . ARG A 1 156 ? -31.152 -7.812 57.577 1.00 53.22 156 ARG A O 1
ATOM 1171 N N . ARG A 1 157 ? -32.909 -7.042 58.735 1.00 51.69 157 ARG A N 1
ATOM 1172 C CA . ARG A 1 157 ? -33.555 -6.372 57.590 1.00 51.69 157 ARG A CA 1
ATOM 1173 C C . ARG A 1 157 ? -32.861 -5.058 57.216 1.00 51.69 157 ARG A C 1
ATOM 1175 O O . ARG A 1 157 ? -32.624 -4.847 56.031 1.00 51.69 157 ARG A O 1
ATOM 1182 N N . ALA A 1 158 ? -32.436 -4.261 58.199 1.00 55.41 158 ALA A N 1
ATOM 1183 C CA . ALA A 1 158 ? -31.619 -3.066 57.960 1.00 55.41 158 ALA A CA 1
ATOM 1184 C C . ALA A 1 158 ? -30.255 -3.409 57.323 1.00 55.41 158 ALA A C 1
ATOM 1186 O O . ALA A 1 158 ? -29.843 -2.766 56.359 1.00 55.41 158 ALA A O 1
ATOM 1187 N N . GLY A 1 159 ? -29.596 -4.484 57.783 1.00 61.94 159 GLY A N 1
ATOM 1188 C CA . GLY A 1 159 ? -28.354 -4.975 57.173 1.00 61.94 159 GLY A CA 1
ATOM 1189 C C . GLY A 1 159 ? -28.520 -5.455 55.724 1.00 61.94 159 GLY A C 1
ATOM 1190 O O . GLY A 1 159 ? -27.623 -5.249 54.910 1.00 61.94 159 GLY A O 1
ATOM 1191 N N . ARG A 1 160 ? -29.673 -6.045 55.369 1.00 68.25 160 ARG A N 1
ATOM 1192 C CA . ARG A 1 160 ? -29.970 -6.450 53.982 1.00 68.25 160 ARG A CA 1
ATOM 1193 C C . ARG A 1 160 ? -30.160 -5.255 53.050 1.00 68.25 160 ARG A C 1
ATOM 1195 O O . ARG A 1 160 ? -29.551 -5.248 51.988 1.00 68.25 160 ARG A O 1
ATOM 1202 N N . ALA A 1 161 ? -30.919 -4.240 53.460 1.00 69.00 161 ALA A N 1
ATOM 1203 C CA . ALA A 1 161 ? -31.110 -3.032 52.654 1.00 69.00 161 ALA A CA 1
ATOM 1204 C C . ALA A 1 161 ? -29.790 -2.265 52.436 1.00 69.00 161 ALA A C 1
ATOM 1206 O O . ALA A 1 161 ? -29.492 -1.849 51.318 1.00 69.00 161 ALA A O 1
ATOM 1207 N N . ALA A 1 162 ? -28.961 -2.141 53.480 1.00 72.31 162 ALA A N 1
ATOM 1208 C CA . ALA A 1 162 ? -27.635 -1.530 53.372 1.00 72.31 162 ALA A CA 1
ATOM 1209 C C . ALA A 1 162 ? -26.694 -2.329 52.450 1.00 72.31 162 ALA A C 1
ATOM 1211 O O . ALA A 1 162 ? -25.959 -1.743 51.658 1.00 72.31 162 ALA A O 1
ATOM 1212 N N . LYS A 1 163 ? -26.742 -3.667 52.517 1.00 77.38 163 LYS A N 1
ATOM 1213 C CA . LYS A 1 163 ? -25.981 -4.543 51.619 1.00 77.38 163 LYS A CA 1
ATOM 1214 C C . LYS A 1 163 ? -26.409 -4.364 50.157 1.00 77.38 163 LYS A C 1
ATOM 1216 O O . LYS A 1 163 ? -25.551 -4.124 49.320 1.00 77.38 163 LYS A O 1
ATOM 1221 N N . GLN A 1 164 ? -27.711 -4.388 49.869 1.00 77.75 164 GLN A N 1
ATOM 1222 C CA . GLN A 1 164 ? -28.226 -4.212 48.505 1.00 77.75 164 GLN A CA 1
ATOM 1223 C C . GLN A 1 164 ? -27.878 -2.832 47.920 1.00 77.75 164 GLN A C 1
ATOM 1225 O O . GLN A 1 164 ? -27.533 -2.727 46.747 1.00 77.75 164 GLN A O 1
ATOM 1230 N N . ALA A 1 165 ? -27.900 -1.768 48.735 1.00 77.88 165 ALA A N 1
ATOM 1231 C CA . ALA A 1 165 ? -27.455 -0.434 48.313 1.00 77.88 165 ALA A CA 1
ATOM 1232 C 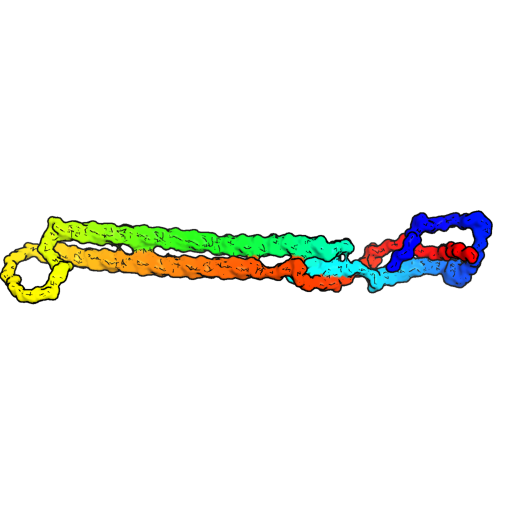C . ALA A 1 165 ? -25.978 -0.424 47.883 1.00 77.88 165 ALA A C 1
ATOM 1234 O O . ALA A 1 165 ? -25.637 0.144 46.845 1.00 77.88 165 ALA A O 1
ATOM 1235 N N . LYS A 1 166 ? -25.122 -1.104 48.652 1.00 84.38 166 LYS A N 1
ATOM 1236 C CA . LYS A 1 166 ? -23.700 -1.272 48.341 1.00 84.38 166 LYS A CA 1
ATOM 1237 C C . LYS A 1 166 ? -23.478 -2.133 47.089 1.00 84.38 166 LYS A C 1
ATOM 1239 O O . LYS A 1 166 ? -22.628 -1.801 46.267 1.00 84.38 166 LYS A O 1
ATOM 1244 N N . ASP A 1 167 ? -24.259 -3.197 46.911 1.00 86.06 167 ASP A N 1
ATOM 1245 C CA . ASP A 1 167 ? -24.188 -4.070 45.732 1.00 86.06 167 ASP A CA 1
ATOM 1246 C C . ASP A 1 167 ? -24.568 -3.299 44.444 1.00 86.06 167 ASP A C 1
ATOM 1248 O O . ASP A 1 167 ? -23.855 -3.379 43.438 1.00 86.06 167 ASP A O 1
ATOM 1252 N N . LEU A 1 168 ? -25.596 -2.435 44.495 1.00 86.50 168 LEU A N 1
ATOM 1253 C CA . LEU A 1 168 ? -25.943 -1.517 43.399 1.00 86.50 168 LEU A CA 1
ATOM 1254 C C . LEU A 1 168 ? -24.828 -0.502 43.101 1.00 86.50 168 LEU A C 1
ATOM 1256 O O . LEU A 1 168 ? -24.545 -0.226 41.932 1.00 86.50 168 LEU A O 1
ATOM 1260 N N . GLU A 1 169 ? -24.208 0.075 44.132 1.00 88.62 169 GLU A N 1
ATOM 1261 C CA . GLU A 1 169 ? -23.092 1.013 43.972 1.00 88.62 169 GLU A CA 1
ATOM 1262 C C . GLU A 1 169 ? -21.908 0.345 43.258 1.00 88.62 169 GLU A C 1
ATOM 1264 O O . GLU A 1 169 ? -21.408 0.869 42.259 1.00 88.62 169 GLU A O 1
ATOM 1269 N N . HIS A 1 170 ? -21.520 -0.859 43.690 1.00 90.62 170 HIS A N 1
ATOM 1270 C CA . HIS A 1 170 ? -20.470 -1.644 43.042 1.00 90.62 170 HIS A CA 1
ATOM 1271 C C . HIS A 1 170 ? -20.819 -2.012 41.594 1.00 90.62 170 HIS A C 1
ATOM 1273 O O . HIS A 1 170 ? -19.972 -1.886 40.705 1.00 90.62 170 HIS A O 1
ATOM 1279 N N . ALA A 1 171 ? -22.065 -2.417 41.325 1.00 88.81 171 ALA A N 1
ATOM 1280 C CA . ALA A 1 171 ? -22.520 -2.722 39.971 1.00 88.81 171 ALA A CA 1
ATOM 1281 C C . ALA A 1 171 ? -22.433 -1.492 39.047 1.00 88.81 171 ALA A C 1
ATOM 1283 O O . ALA A 1 171 ? -21.998 -1.611 37.898 1.00 88.81 171 ALA A O 1
ATOM 1284 N N . ARG A 1 172 ? -22.798 -0.302 39.548 1.00 90.31 172 ARG A N 1
ATOM 1285 C CA . ARG A 1 172 ? -22.681 0.967 38.810 1.00 90.31 172 ARG A CA 1
ATOM 1286 C C . ARG A 1 172 ? -21.226 1.344 38.550 1.00 90.31 172 ARG A C 1
ATOM 1288 O O . ARG A 1 172 ? -20.903 1.699 37.420 1.00 90.31 172 ARG A O 1
ATOM 1295 N N . ALA A 1 173 ? -20.353 1.226 39.549 1.00 93.00 173 ALA A N 1
ATOM 1296 C CA . ALA A 1 173 ? -18.926 1.503 39.389 1.00 93.00 173 ALA A CA 1
ATOM 1297 C C . ALA A 1 173 ? -18.291 0.607 38.309 1.00 93.00 173 ALA A C 1
ATOM 1299 O O . ALA A 1 173 ? -17.600 1.106 37.422 1.00 93.00 173 ALA A O 1
ATOM 1300 N N . ASN A 1 174 ? -18.609 -0.692 38.315 1.00 93.44 174 ASN A N 1
ATOM 1301 C CA . ASN A 1 174 ? -18.149 -1.633 37.290 1.00 93.44 174 ASN A CA 1
ATOM 1302 C C . ASN A 1 174 ? -18.680 -1.279 35.887 1.00 93.44 174 ASN A C 1
ATOM 1304 O O . ASN A 1 174 ? -17.944 -1.350 34.903 1.00 93.44 174 ASN A O 1
ATOM 1308 N N . LEU A 1 175 ? -19.948 -0.864 35.772 1.00 93.19 175 LEU A N 1
ATOM 1309 C CA . LEU A 1 175 ? -20.498 -0.402 34.495 1.00 93.19 175 LEU A CA 1
ATOM 1310 C C . LEU A 1 175 ? -19.737 0.821 33.962 1.00 93.19 175 LEU A C 1
ATOM 1312 O O . LEU A 1 175 ? -19.359 0.823 32.792 1.00 93.19 175 LEU A O 1
ATOM 1316 N N . VAL A 1 176 ? -19.480 1.820 34.812 1.00 96.00 176 VAL A N 1
ATOM 1317 C CA . VAL A 1 176 ? -18.732 3.034 34.443 1.00 96.00 176 VAL A CA 1
ATOM 1318 C C . VAL A 1 176 ? -17.306 2.690 34.007 1.00 96.00 176 VAL A C 1
ATOM 1320 O O . VAL A 1 176 ? -16.838 3.186 32.984 1.00 96.00 176 VAL A O 1
ATOM 1323 N N . GLU A 1 177 ? -16.628 1.790 34.722 1.00 96.81 177 GLU A N 1
ATOM 1324 C CA . GLU A 1 177 ? -15.292 1.310 34.350 1.00 96.81 177 GLU A CA 1
ATOM 1325 C C . GLU A 1 177 ? -15.291 0.639 32.966 1.00 96.81 177 GLU A C 1
ATOM 1327 O O . GLU A 1 177 ? -14.447 0.940 32.116 1.00 96.81 177 GLU A O 1
ATOM 1332 N N . LEU A 1 178 ? -16.250 -0.257 32.708 1.00 95.56 178 LEU A N 1
ATOM 1333 C CA . LEU A 1 178 ? -16.370 -0.946 31.422 1.00 95.56 178 LEU A CA 1
ATOM 1334 C C . LEU A 1 178 ? -16.727 0.011 30.279 1.00 95.56 178 LEU A C 1
ATOM 1336 O O . LEU A 1 178 ? -16.190 -0.142 29.182 1.00 95.56 178 LEU A O 1
ATOM 1340 N N . GLN A 1 179 ? -17.583 1.005 30.530 1.00 95.19 179 GLN A N 1
ATOM 1341 C CA . GLN A 1 179 ? -17.899 2.064 29.568 1.00 95.19 179 GLN A CA 1
ATOM 1342 C C . GLN A 1 179 ? -16.665 2.909 29.242 1.00 95.19 179 GLN A C 1
ATOM 1344 O O . GLN A 1 179 ? -16.389 3.148 28.069 1.00 95.19 179 GLN A O 1
ATOM 1349 N N . GLY A 1 180 ? -15.876 3.292 30.252 1.00 95.94 180 GLY A N 1
ATOM 1350 C CA . GLY A 1 180 ? -14.621 4.017 30.048 1.00 95.94 180 GLY A CA 1
ATOM 1351 C C . GLY A 1 180 ? -13.616 3.221 29.212 1.00 95.94 180 GLY A C 1
ATOM 1352 O O . GLY A 1 180 ? -13.015 3.757 28.282 1.00 95.94 180 GLY A O 1
ATOM 1353 N N . ARG A 1 181 ? -13.481 1.913 29.474 1.00 96.81 181 ARG A N 1
ATOM 1354 C CA . ARG A 1 181 ? -12.643 1.022 28.653 1.00 96.81 181 ARG A CA 1
ATOM 1355 C C . ARG A 1 181 ? -13.146 0.905 27.214 1.00 96.81 181 ARG A C 1
ATOM 1357 O O . ARG A 1 181 ? -12.323 0.831 26.306 1.00 96.81 181 ARG A O 1
ATOM 1364 N N . LEU A 1 182 ? -14.465 0.850 27.007 1.00 95.31 182 LEU A N 1
ATOM 1365 C CA . LEU A 1 182 ? -15.054 0.773 25.670 1.00 95.31 182 LEU A CA 1
ATOM 1366 C C . LEU A 1 182 ? -14.762 2.047 24.880 1.00 95.31 182 LEU A C 1
ATOM 1368 O O . LEU A 1 182 ? -14.217 1.948 23.786 1.00 95.31 182 LEU A O 1
ATOM 1372 N N . ALA A 1 183 ? -15.014 3.214 25.474 1.00 95.38 183 ALA A N 1
ATOM 1373 C CA . ALA A 1 183 ? -14.729 4.504 24.854 1.00 95.38 183 ALA A CA 1
ATOM 1374 C C . ALA A 1 183 ? -13.238 4.654 24.503 1.00 95.38 183 ALA A C 1
ATOM 1376 O O . ALA A 1 183 ? -12.894 5.056 23.396 1.00 95.38 183 ALA A O 1
ATOM 1377 N N . ALA A 1 184 ? -12.335 4.257 25.406 1.00 96.75 184 ALA A N 1
ATOM 1378 C CA . ALA A 1 184 ? -10.898 4.281 25.129 1.00 96.75 184 ALA A CA 1
ATOM 1379 C C . ALA A 1 184 ? -10.508 3.362 23.955 1.00 96.75 184 ALA A C 1
ATOM 1381 O O . ALA A 1 184 ? -9.669 3.728 23.133 1.00 96.75 184 ALA A O 1
ATOM 1382 N N . LEU A 1 185 ? -11.122 2.179 23.856 1.00 96.44 185 LEU A N 1
ATOM 1383 C CA . LEU A 1 185 ? -10.869 1.236 22.765 1.00 96.44 185 LEU A CA 1
ATOM 1384 C C . LEU A 1 185 ? -11.441 1.726 21.425 1.00 96.44 185 LEU A C 1
ATOM 1386 O O . LEU A 1 185 ? -10.816 1.518 20.385 1.00 96.44 185 LEU A O 1
ATOM 1390 N N . GLU A 1 186 ? -12.609 2.367 21.438 1.00 94.56 186 GLU A N 1
ATOM 1391 C CA . GLU A 1 186 ? -13.209 3.010 20.263 1.00 94.56 186 GLU A CA 1
ATOM 1392 C C . GLU A 1 186 ? -12.322 4.143 19.742 1.00 94.56 186 GLU A C 1
ATOM 1394 O O . GLU A 1 186 ? -12.069 4.230 18.540 1.00 94.56 186 GLU A O 1
ATOM 1399 N N . GLU A 1 187 ? -11.775 4.954 20.646 1.00 96.75 187 GLU A N 1
ATOM 1400 C CA . GLU A 1 187 ? -10.823 6.008 20.307 1.00 96.75 187 GLU A CA 1
ATOM 1401 C C . GLU A 1 187 ? -9.520 5.458 19.723 1.00 96.75 187 GLU A C 1
ATOM 1403 O O . GLU A 1 187 ? -9.047 5.928 18.686 1.00 96.75 187 GLU A O 1
ATOM 1408 N N . GLU A 1 188 ? -8.966 4.402 20.319 1.00 96.06 188 GLU A N 1
ATOM 1409 C CA . GLU A 1 188 ? -7.777 3.737 19.786 1.00 96.06 188 GLU A CA 1
ATOM 1410 C C . GLU A 1 188 ? -8.032 3.165 18.377 1.00 96.06 188 GLU A C 1
ATOM 1412 O O . GLU A 1 188 ? -7.194 3.303 17.481 1.00 96.06 188 GLU A O 1
ATOM 1417 N N . ALA A 1 189 ? -9.207 2.566 18.150 1.00 95.12 189 ALA A N 1
ATOM 1418 C CA . ALA A 1 189 ? -9.617 2.066 16.839 1.00 95.12 189 ALA A CA 1
ATOM 1419 C C . ALA A 1 189 ? -9.777 3.204 15.818 1.00 95.12 189 ALA A C 1
ATOM 1421 O O . ALA A 1 189 ? -9.327 3.074 14.677 1.00 95.12 189 ALA A O 1
ATOM 1422 N N . ARG A 1 190 ? -10.369 4.333 16.226 1.00 94.81 190 ARG A N 1
ATOM 1423 C CA . ARG A 1 190 ? -10.542 5.528 15.391 1.00 94.81 190 ARG A CA 1
ATOM 1424 C C . ARG A 1 190 ? -9.200 6.105 14.945 1.00 94.81 190 ARG A C 1
ATOM 1426 O O . ARG A 1 190 ? -9.016 6.353 13.755 1.00 94.81 190 ARG A O 1
ATOM 1433 N N . LEU A 1 191 ? -8.252 6.251 15.870 1.00 95.31 191 LEU A N 1
ATOM 1434 C CA . LEU A 1 191 ? -6.895 6.725 15.575 1.00 95.31 191 LEU A CA 1
ATOM 1435 C C . LEU A 1 191 ? -6.118 5.740 14.691 1.00 95.31 191 LEU A C 1
ATOM 1437 O O . LEU A 1 191 ? -5.366 6.141 13.802 1.00 95.31 191 LEU A O 1
ATOM 1441 N N . ALA A 1 192 ? -6.300 4.435 14.903 1.00 93.69 192 ALA A N 1
ATOM 1442 C CA . ALA A 1 192 ? -5.688 3.425 14.047 1.00 93.69 192 ALA A CA 1
ATOM 1443 C C . ALA A 1 192 ? -6.235 3.486 12.609 1.00 93.69 192 ALA A C 1
ATOM 1445 O O . ALA A 1 192 ? -5.465 3.333 11.659 1.00 93.69 192 ALA A O 1
ATOM 1446 N N . LEU A 1 193 ? -7.539 3.736 12.442 1.00 92.50 193 LEU A N 1
ATOM 1447 C CA . LEU A 1 193 ? -8.172 3.908 11.133 1.00 92.50 193 LEU A CA 1
ATOM 1448 C C . LEU A 1 193 ? -7.703 5.184 10.430 1.00 92.50 193 LEU A C 1
ATOM 1450 O O . LEU A 1 193 ? -7.339 5.108 9.258 1.00 92.50 193 LEU A O 1
ATOM 1454 N N . SER A 1 194 ? -7.646 6.325 11.124 1.00 90.50 194 SER A N 1
ATOM 1455 C CA . SER A 1 194 ? -7.175 7.580 10.517 1.00 90.50 194 SER A CA 1
ATOM 1456 C C . SER A 1 194 ? -5.743 7.436 10.001 1.00 90.50 194 SER A C 1
ATOM 1458 O O . SER A 1 194 ? -5.462 7.724 8.837 1.00 90.50 194 SER A O 1
ATOM 1460 N N . LYS A 1 195 ? -4.863 6.844 10.814 1.00 89.88 195 LYS A N 1
ATOM 1461 C CA . LYS A 1 195 ? -3.476 6.567 10.434 1.00 89.88 195 LYS A CA 1
ATOM 1462 C C . LYS A 1 195 ? -3.356 5.580 9.268 1.00 89.88 195 LYS A C 1
ATOM 1464 O O . LYS A 1 195 ? -2.421 5.678 8.482 1.00 89.88 195 LYS A O 1
ATOM 1469 N N . ALA A 1 196 ? -4.279 4.625 9.138 1.00 86.88 196 ALA A N 1
ATOM 1470 C CA . ALA A 1 196 ? -4.308 3.705 7.998 1.00 86.88 196 ALA A CA 1
ATOM 1471 C C . ALA A 1 196 ? -4.719 4.405 6.688 1.00 86.88 196 ALA A C 1
ATOM 1473 O O . ALA A 1 196 ? -4.282 3.995 5.611 1.00 86.88 196 ALA A O 1
ATOM 1474 N N . THR A 1 197 ? -5.531 5.464 6.777 1.00 82.00 197 THR A N 1
ATOM 1475 C CA . THR A 1 197 ? -5.980 6.251 5.617 1.00 82.00 197 THR A CA 1
ATOM 1476 C C . THR A 1 197 ? -5.009 7.357 5.199 1.00 82.00 197 THR A C 1
ATOM 1478 O O . THR A 1 197 ? -5.017 7.752 4.033 1.00 82.00 197 THR A O 1
ATOM 1481 N N . GLU A 1 198 ? -4.152 7.826 6.109 1.00 79.06 198 GLU A N 1
ATOM 1482 C CA . GLU A 1 198 ? -3.079 8.781 5.822 1.00 79.06 198 GLU A CA 1
ATOM 1483 C C . GLU A 1 198 ? -1.987 8.122 4.971 1.00 79.06 198 GLU A C 1
ATOM 1485 O O . GLU A 1 198 ? -1.081 7.458 5.478 1.00 79.06 198 GLU A O 1
ATOM 1490 N N . ARG A 1 199 ? -2.068 8.286 3.647 1.00 76.00 199 ARG A N 1
ATOM 1491 C CA . ARG A 1 199 ? -1.043 7.801 2.716 1.00 76.00 199 ARG A CA 1
ATOM 1492 C C . ARG A 1 199 ? -0.748 8.784 1.594 1.00 76.00 199 ARG A C 1
ATOM 1494 O O . ARG A 1 199 ? -1.511 9.707 1.324 1.00 76.00 199 ARG A O 1
ATOM 1501 N N . VAL A 1 200 ? 0.414 8.564 0.980 1.00 76.25 200 VAL A N 1
ATOM 1502 C CA . VAL A 1 200 ? 0.973 9.348 -0.125 1.00 76.25 200 VAL A CA 1
ATOM 1503 C C . VAL A 1 200 ? -0.009 9.386 -1.294 1.00 76.25 200 VAL A C 1
ATOM 1505 O O . VAL A 1 200 ? -0.520 8.345 -1.700 1.00 76.25 200 VAL A O 1
ATOM 1508 N N . ASP A 1 201 ? -0.242 10.582 -1.839 1.00 84.25 201 ASP A N 1
ATOM 1509 C CA . ASP A 1 201 ? -1.022 10.775 -3.062 1.00 84.25 201 ASP A CA 1
ATOM 1510 C C . ASP A 1 201 ? -0.225 10.271 -4.286 1.00 84.25 201 ASP A C 1
ATOM 1512 O O . ASP A 1 201 ? 0.776 10.894 -4.666 1.00 84.25 201 ASP A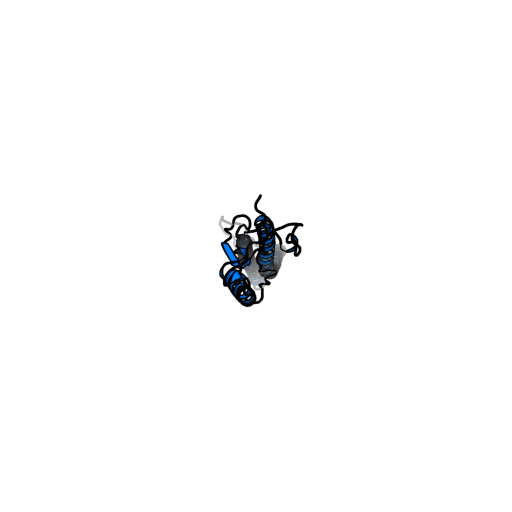 O 1
ATOM 1516 N N . PRO A 1 202 ? -0.661 9.181 -4.945 1.00 83.25 202 PRO A N 1
ATOM 1517 C CA . PRO A 1 202 ? 0.039 8.590 -6.092 1.00 83.25 202 PRO A CA 1
ATOM 1518 C C . PRO A 1 202 ? 0.117 9.529 -7.301 1.00 83.25 202 PRO A C 1
ATOM 1520 O O . PRO A 1 202 ? 0.995 9.402 -8.159 1.00 83.25 202 PRO A O 1
ATOM 1523 N N . LEU A 1 203 ? -0.796 10.498 -7.392 1.00 86.56 203 LEU A N 1
ATOM 1524 C CA . LEU A 1 203 ? -0.826 11.452 -8.497 1.00 86.56 203 LEU A CA 1
ATOM 1525 C C . LEU A 1 203 ? 0.196 12.575 -8.332 1.00 86.56 203 LEU A C 1
ATOM 1527 O O . LEU A 1 203 ? 0.532 13.232 -9.314 1.00 86.56 203 LEU A O 1
ATOM 1531 N N . ARG A 1 204 ? 0.700 12.795 -7.114 1.00 86.94 204 ARG A N 1
ATOM 1532 C CA . ARG A 1 204 ? 1.579 13.928 -6.789 1.00 86.94 204 ARG A CA 1
ATOM 1533 C C . ARG A 1 204 ? 2.958 13.511 -6.308 1.00 86.94 204 ARG A C 1
ATOM 1535 O O . ARG A 1 204 ? 3.828 14.368 -6.177 1.00 86.94 204 ARG A O 1
ATOM 1542 N N . GLU A 1 205 ? 3.181 12.224 -6.058 1.00 88.25 205 GLU A N 1
ATOM 1543 C CA . GLU A 1 205 ? 4.504 11.765 -5.656 1.00 88.25 205 GLU A CA 1
ATOM 1544 C C . GLU A 1 205 ? 5.556 11.980 -6.764 1.00 88.25 205 GLU A C 1
ATOM 1546 O O . GLU A 1 205 ? 5.237 11.873 -7.962 1.00 88.25 205 GLU A O 1
ATOM 1551 N N . PRO A 1 206 ? 6.809 12.286 -6.380 1.00 91.56 206 PRO A N 1
ATOM 1552 C CA . PRO A 1 206 ? 7.914 12.373 -7.319 1.00 91.56 206 PRO A CA 1
ATOM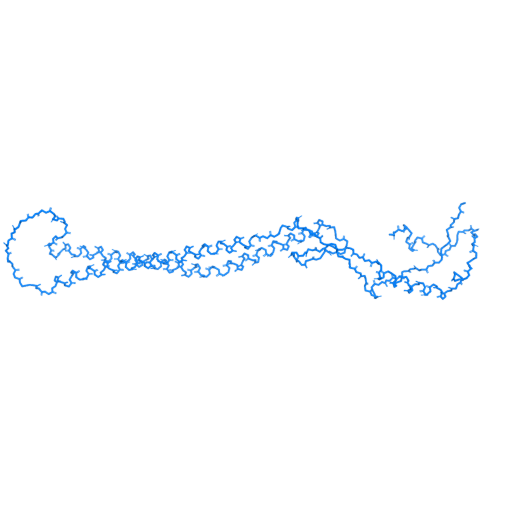 1553 C C . PRO A 1 206 ? 8.284 10.976 -7.825 1.00 91.56 206 PRO A C 1
ATOM 1555 O O . PRO A 1 206 ? 8.479 10.044 -7.043 1.00 91.56 206 PRO A O 1
ATOM 1558 N N . LEU A 1 207 ? 8.412 10.850 -9.144 1.00 94.81 207 LEU A N 1
ATOM 1559 C CA . LEU A 1 207 ? 8.848 9.621 -9.796 1.00 94.81 207 LEU A CA 1
ATOM 1560 C C . LEU A 1 207 ? 10.330 9.730 -10.156 1.00 94.81 207 LEU A C 1
ATOM 1562 O O . LEU A 1 207 ? 10.774 10.726 -10.725 1.00 94.81 207 LEU A O 1
ATOM 1566 N N . GLU A 1 208 ? 11.098 8.696 -9.828 1.00 94.94 208 GLU A N 1
ATOM 1567 C CA . GLU A 1 208 ? 12.512 8.608 -10.184 1.00 94.94 208 GLU A CA 1
ATOM 1568 C C . GLU A 1 208 ? 12.661 7.983 -11.573 1.00 94.94 208 GLU A C 1
ATOM 1570 O O . GLU A 1 208 ? 12.062 6.946 -11.865 1.00 94.94 208 GLU A O 1
ATOM 1575 N N . THR A 1 209 ? 13.508 8.558 -12.424 1.00 94.19 209 THR A N 1
ATOM 1576 C CA . THR A 1 209 ? 13.849 7.936 -13.708 1.00 94.19 209 THR A CA 1
ATOM 1577 C C . THR A 1 209 ? 14.971 6.924 -13.513 1.00 94.19 209 THR A C 1
ATOM 1579 O O . THR A 1 209 ? 16.093 7.279 -13.154 1.00 94.19 209 THR A O 1
ATOM 1582 N N . VAL A 1 210 ? 14.691 5.655 -13.803 1.00 93.88 210 VAL A N 1
ATOM 1583 C CA . VAL A 1 210 ? 15.659 4.557 -13.754 1.00 93.88 210 VAL A CA 1
ATOM 1584 C C . VAL A 1 210 ? 15.922 4.005 -15.151 1.00 93.88 210 VAL A C 1
ATOM 1586 O O . VAL A 1 210 ? 15.003 3.706 -15.912 1.00 93.88 210 VAL A O 1
ATOM 1589 N N . LEU A 1 211 ? 17.197 3.850 -15.508 1.00 91.94 211 LEU A N 1
ATOM 1590 C CA . LEU A 1 211 ? 17.591 3.309 -16.807 1.00 91.94 211 LEU A CA 1
ATOM 1591 C C . LEU A 1 211 ? 17.704 1.784 -16.732 1.00 91.94 211 LEU A C 1
ATOM 1593 O O . LEU A 1 211 ? 18.595 1.250 -16.071 1.00 91.94 211 LEU A O 1
ATOM 1597 N N . THR A 1 212 ? 16.845 1.074 -17.459 1.00 90.94 212 THR A N 1
ATOM 1598 C CA . THR A 1 212 ? 16.964 -0.381 -17.615 1.00 90.94 212 THR A CA 1
ATOM 1599 C C . THR A 1 212 ? 17.793 -0.692 -18.852 1.00 90.94 212 THR A C 1
ATOM 1601 O O . THR A 1 212 ? 17.372 -0.422 -19.977 1.00 90.94 212 THR A O 1
ATOM 1604 N N . LYS A 1 213 ? 18.991 -1.249 -18.648 1.00 88.94 213 LYS A N 1
ATOM 1605 C CA . LYS A 1 213 ? 19.895 -1.640 -19.738 1.00 88.94 213 LYS A CA 1
ATOM 1606 C C . LYS A 1 213 ? 19.585 -3.054 -20.240 1.00 88.94 213 LYS A C 1
ATOM 1608 O O . LYS A 1 213 ? 19.241 -3.919 -19.429 1.00 88.94 213 LYS A O 1
ATOM 1613 N N . PRO A 1 214 ? 19.733 -3.325 -21.547 1.00 88.00 214 PRO A N 1
ATOM 1614 C CA . PRO A 1 214 ? 19.551 -4.668 -22.072 1.00 88.00 214 PRO A CA 1
ATOM 1615 C C . PRO A 1 214 ? 20.684 -5.588 -21.594 1.00 88.00 214 PRO A C 1
ATOM 1617 O O . PRO A 1 214 ? 21.842 -5.183 -21.465 1.00 88.00 214 PRO A O 1
ATOM 1620 N N . LYS A 1 215 ? 20.350 -6.856 -21.332 1.00 87.06 215 LYS A N 1
ATOM 1621 C CA . LYS A 1 215 ? 21.339 -7.887 -20.979 1.00 87.06 215 LYS A CA 1
ATOM 1622 C C . LYS A 1 215 ? 22.213 -8.220 -22.194 1.00 87.06 215 LYS A C 1
ATOM 1624 O O . LYS A 1 215 ? 21.789 -8.043 -23.331 1.00 87.06 215 LYS A O 1
ATOM 1629 N N . ARG A 1 216 ? 23.402 -8.794 -21.964 1.00 75.94 216 ARG A N 1
ATOM 1630 C CA . ARG A 1 216 ? 24.357 -9.169 -23.031 1.00 75.94 216 ARG A CA 1
ATOM 1631 C C . ARG A 1 216 ? 23.749 -10.079 -24.117 1.00 75.94 216 ARG A C 1
ATOM 1633 O O . ARG A 1 216 ? 24.143 -9.961 -25.267 1.00 75.94 216 ARG A O 1
ATOM 1640 N N . GLY A 1 217 ? 22.788 -10.939 -23.766 1.00 81.81 217 GLY A N 1
ATOM 1641 C CA . GLY A 1 217 ? 22.047 -11.788 -24.716 1.00 81.81 217 GLY A CA 1
ATOM 1642 C C . GLY A 1 217 ? 20.705 -11.218 -25.195 1.00 81.81 217 GLY A C 1
ATOM 1643 O O . GLY A 1 217 ? 20.018 -11.866 -25.969 1.00 81.81 217 GLY A O 1
ATOM 1644 N N . GLY A 1 218 ? 20.309 -10.033 -24.725 1.00 84.12 218 GLY A N 1
ATOM 1645 C CA . GLY A 1 218 ? 19.033 -9.389 -25.060 1.00 84.12 218 GLY A CA 1
ATOM 1646 C C . GLY A 1 218 ? 19.125 -8.401 -26.223 1.00 84.12 218 GLY A C 1
ATOM 1647 O O . GLY A 1 218 ? 18.241 -7.564 -26.370 1.00 84.12 218 GLY A O 1
ATOM 1648 N N . VAL A 1 219 ? 20.212 -8.438 -26.998 1.00 88.81 219 VAL A N 1
ATOM 1649 C CA . VAL A 1 219 ? 20.431 -7.555 -28.147 1.00 88.81 219 VAL A CA 1
ATOM 1650 C C . VAL A 1 219 ? 20.588 -8.397 -29.400 1.00 88.81 219 VAL A C 1
ATOM 1652 O O . VAL A 1 219 ? 21.520 -9.192 -29.507 1.00 88.81 219 VAL A O 1
ATOM 1655 N N . THR A 1 220 ? 19.708 -8.150 -30.364 1.00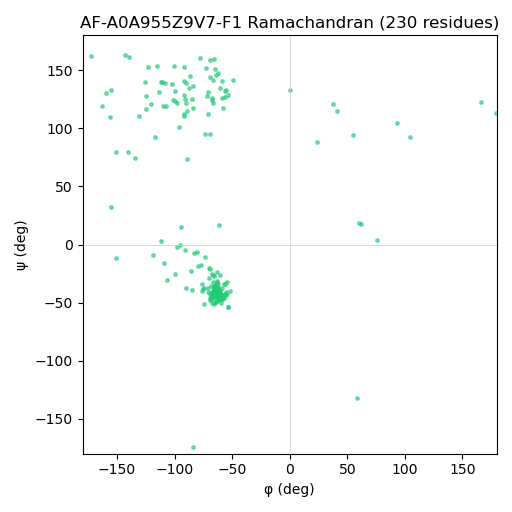 88.88 220 THR A N 1
ATOM 1656 C CA . THR A 1 220 ? 19.776 -8.731 -31.704 1.00 88.88 220 THR A CA 1
ATOM 1657 C C . THR A 1 220 ? 20.131 -7.627 -32.683 1.00 88.88 220 THR A C 1
ATOM 1659 O O . THR A 1 220 ? 19.414 -6.635 -32.807 1.00 88.88 220 THR A O 1
ATOM 1662 N N . VAL A 1 221 ? 21.260 -7.779 -33.369 1.00 89.25 221 VAL A N 1
ATOM 1663 C CA . VAL A 1 221 ? 21.663 -6.856 -34.430 1.00 89.25 221 VAL A CA 1
ATOM 1664 C C . VAL A 1 221 ? 21.136 -7.406 -35.747 1.00 89.25 221 VAL A C 1
ATOM 1666 O O . VAL A 1 221 ? 21.606 -8.438 -36.212 1.00 89.25 221 VAL A O 1
ATOM 1669 N N . HIS A 1 222 ? 20.156 -6.723 -36.335 1.00 88.69 222 HIS A N 1
ATOM 1670 C CA . HIS A 1 222 ? 19.526 -7.171 -37.579 1.00 88.69 222 HIS A CA 1
ATOM 1671 C C . HIS A 1 222 ? 20.407 -6.953 -38.812 1.00 88.69 222 HIS A C 1
ATOM 1673 O O . HIS A 1 222 ? 20.404 -7.783 -39.714 1.00 88.69 222 HIS A O 1
ATOM 1679 N N . LEU A 1 223 ? 21.150 -5.843 -38.867 1.00 87.94 223 LEU A N 1
ATOM 1680 C CA . LEU A 1 223 ? 21.976 -5.514 -40.023 1.00 87.94 223 LEU A CA 1
ATOM 1681 C C . LEU A 1 223 ? 23.132 -4.588 -39.642 1.00 87.94 223 LEU A C 1
ATOM 1683 O O . LEU A 1 223 ? 22.933 -3.557 -39.002 1.00 87.94 223 LEU A O 1
ATOM 1687 N N . VAL A 1 224 ? 24.329 -4.937 -40.107 1.00 90.62 224 VAL A N 1
ATOM 1688 C CA . VAL A 1 224 ? 25.475 -4.028 -40.223 1.00 90.62 224 VAL A CA 1
ATOM 1689 C C . VAL A 1 224 ? 26.023 -4.213 -41.627 1.00 90.62 224 VAL A C 1
ATOM 1691 O O . VAL A 1 224 ? 26.557 -5.271 -41.948 1.00 90.62 224 VAL A O 1
ATOM 1694 N N . ALA A 1 225 ? 25.860 -3.202 -42.471 1.00 88.25 225 ALA A N 1
ATOM 1695 C CA . ALA A 1 225 ? 26.205 -3.284 -43.883 1.00 88.25 225 ALA A CA 1
ATOM 1696 C C . ALA A 1 225 ? 26.776 -1.963 -44.398 1.00 88.25 225 ALA A C 1
ATOM 1698 O O . ALA A 1 225 ? 26.626 -0.910 -43.774 1.00 88.25 225 ALA A O 1
ATOM 1699 N N . LEU A 1 226 ? 27.432 -2.037 -45.554 1.00 88.12 226 LEU A N 1
ATOM 1700 C CA . LEU A 1 226 ? 27.791 -0.865 -46.337 1.00 88.12 226 LEU A CA 1
ATOM 1701 C C . LEU A 1 226 ? 26.608 -0.472 -47.216 1.00 88.12 226 LEU A C 1
ATOM 1703 O O . LEU A 1 226 ? 26.119 -1.291 -47.987 1.00 88.12 226 LEU A O 1
ATOM 1707 N N . GLY A 1 227 ? 26.167 0.777 -47.103 1.00 86.75 227 GLY A N 1
ATOM 1708 C CA . GLY A 1 227 ? 25.159 1.350 -47.987 1.00 86.75 227 GLY A CA 1
ATOM 1709 C C . GLY A 1 227 ? 25.770 2.419 -48.883 1.00 86.75 227 GLY A C 1
ATOM 1710 O O . GLY A 1 227 ? 26.561 3.242 -48.418 1.00 86.75 227 GLY A O 1
ATOM 1711 N N . TRP A 1 228 ? 25.364 2.445 -50.152 1.00 84.50 228 TRP A N 1
ATOM 1712 C CA . TRP A 1 22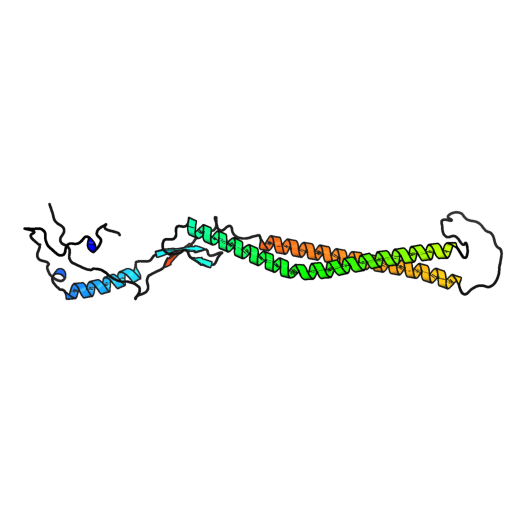8 ? 25.636 3.564 -51.049 1.00 84.50 228 TRP A CA 1
ATOM 1713 C C . TRP A 1 228 ? 24.398 4.442 -51.122 1.00 84.50 228 TRP A C 1
ATOM 1715 O O . TRP A 1 228 ? 23.311 3.984 -51.466 1.00 84.50 228 TRP A O 1
ATOM 1725 N N . ARG A 1 229 ? 24.567 5.720 -50.788 1.00 81.31 229 ARG A N 1
ATOM 1726 C CA . ARG A 1 229 ? 23.522 6.723 -50.958 1.00 81.31 229 ARG A CA 1
ATOM 1727 C C . ARG A 1 229 ? 23.684 7.363 -52.340 1.00 81.31 229 ARG A C 1
ATOM 1729 O O . ARG A 1 229 ? 24.768 7.893 -52.599 1.00 81.31 229 ARG A O 1
ATOM 1736 N N . PRO A 1 230 ? 22.643 7.365 -53.191 1.00 77.75 230 PRO A N 1
ATOM 1737 C CA . PRO A 1 230 ? 22.669 8.108 -54.442 1.00 77.75 230 PRO A CA 1
ATOM 1738 C C . PRO A 1 230 ? 22.991 9.580 -54.171 1.00 77.75 230 PRO A C 1
ATOM 1740 O O . PRO A 1 230 ? 22.422 10.192 -53.261 1.00 77.75 230 PRO A O 1
ATOM 1743 N N . ARG A 1 231 ? 23.922 10.140 -54.940 1.00 72.50 231 ARG A N 1
ATOM 1744 C CA . ARG A 1 231 ? 24.110 11.587 -55.033 1.00 72.50 231 ARG A CA 1
ATOM 1745 C C . ARG A 1 231 ? 23.443 12.020 -56.333 1.00 72.50 231 ARG A C 1
ATOM 1747 O O . ARG A 1 231 ? 23.732 11.415 -57.363 1.00 72.50 231 ARG A O 1
ATOM 1754 N N . ALA A 1 232 ? 22.512 12.965 -56.232 1.00 60.19 232 ALA A N 1
ATOM 1755 C CA . ALA A 1 232 ? 22.027 13.705 -57.390 1.00 60.19 232 ALA A CA 1
ATOM 1756 C C . ALA A 1 232 ? 23.158 14.584 -57.937 1.00 60.19 232 ALA A C 1
ATOM 1758 O O . ALA A 1 232 ? 23.989 15.026 -57.103 1.00 60.19 232 ALA A O 1
#

Nearest PDB structures (foldseek):
  5sxc-assembly1_B  TM=6.320E-01  e=7.249E+00  Homo sapiens

Mean predicted aligned error: 13.61 Å

Radius of gyration: 46.31 Å; Cα contacts (8 Å, |Δi|>4): 146; chains: 1; bounding box: 87×31×140 Å

pLDDT: mean 81.62, std 18.21, range [35.28, 97.69]

Sequence (232 aa):
WVSGLAAHHLSSEPAPGARFVVPKGALASAKSYATWTKSFATWLTRTQGIARLKSKAFGAVSEPNEPEAQFRARLALLAREDRDAATDKVRAKYTQKLQTLGDRVRKAAQAVSREHQELSNAQRDAALGGGAAIVGAFFGRSAVSRLATGAATTARRAGRAAKQAKDLEHARANLVELQGRLAALEEEARLALSKATERVDPLREPLETVLTKPKRGGVTVHLVALGWRPRA

Secondary structure (DSSP, 8-state):
---S--GGG--SSPPTT---PPP-GGGG-HHHHHHHHHHHHHHHHHH--EEEEE-SSS--BPPTT--HHHHHHHHHHHHHHHHHHHHHHHHHHHHHHHHHHHHHHHHHHHHHHHHHHHHHHHHHHGGGS-----S---S-----------TTSHHHHHHHHHHHHHHHHHHHHHHHHHHHHHHHHHHHHHHHHHHHH----TTTSPPEEEEEPPPTTS---------PPPP-